Protein AF-A0A3M6Z3F5-F1 (afdb_monomer_lite)

Structure (mmCIF, N/CA/C/O backbone):
data_AF-A0A3M6Z3F5-F1
#
_entry.id   AF-A0A3M6Z3F5-F1
#
loop_
_atom_site.group_PDB
_atom_site.id
_atom_site.type_symbol
_atom_site.label_atom_id
_atom_site.label_alt_id
_atom_site.label_comp_id
_atom_site.label_asym_id
_atom_site.label_entity_id
_atom_site.label_seq_id
_atom_site.pdbx_PDB_ins_code
_atom_site.Cartn_x
_atom_site.Cartn_y
_atom_site.Cartn_z
_atom_site.occupancy
_atom_site.B_iso_or_equiv
_atom_site.auth_seq_id
_atom_site.auth_comp_id
_atom_site.auth_asym_id
_atom_site.auth_atom_id
_atom_site.pdbx_PDB_model_num
ATOM 1 N N . MET A 1 1 ? -6.423 26.816 50.675 1.00 42.44 1 MET A N 1
ATOM 2 C CA . MET A 1 1 ? -7.280 26.879 49.473 1.00 42.44 1 MET A CA 1
ATOM 3 C C . MET A 1 1 ? -7.209 25.526 48.792 1.00 42.44 1 MET A C 1
ATOM 5 O O . MET A 1 1 ? -6.154 25.188 48.279 1.00 42.44 1 MET A O 1
ATOM 9 N N . MET A 1 2 ? -8.273 24.724 48.880 1.00 44.25 2 MET A N 1
ATOM 10 C CA . MET A 1 2 ? -8.406 23.502 48.084 1.00 44.25 2 MET A CA 1
ATOM 11 C C . MET A 1 2 ? -8.843 23.917 46.681 1.00 44.25 2 MET A C 1
ATOM 13 O O . MET A 1 2 ? -9.893 24.537 46.526 1.00 44.25 2 MET A O 1
ATOM 17 N N . THR A 1 3 ? -8.025 23.631 45.675 1.00 44.31 3 THR A N 1
ATOM 18 C CA . THR A 1 3 ? -8.431 23.711 44.273 1.00 44.31 3 THR A CA 1
ATOM 19 C C . THR A 1 3 ? -9.477 22.631 44.034 1.00 44.31 3 THR A C 1
ATOM 21 O O . THR A 1 3 ? -9.159 21.445 44.040 1.00 44.31 3 THR A O 1
ATOM 24 N N . THR A 1 4 ? -10.734 23.031 43.878 1.00 51.56 4 THR A N 1
ATOM 25 C CA . THR A 1 4 ? -11.796 22.159 43.380 1.00 51.56 4 THR A CA 1
ATOM 26 C C . THR A 1 4 ? -11.430 21.720 41.966 1.00 51.56 4 THR A C 1
ATOM 28 O O . THR A 1 4 ? -11.514 22.522 41.033 1.00 51.56 4 THR A O 1
ATOM 31 N N . GLU A 1 5 ? -11.010 20.463 41.808 1.00 55.75 5 GLU A N 1
ATOM 32 C CA . GLU A 1 5 ? -11.012 19.787 40.512 1.00 55.75 5 GLU A CA 1
ATOM 33 C C . GLU A 1 5 ? -12.433 19.872 39.960 1.00 55.75 5 GLU A C 1
ATOM 35 O O . GLU A 1 5 ? -13.367 19.248 40.461 1.00 55.75 5 GLU A O 1
ATOM 40 N N . THR A 1 6 ? -12.619 20.721 38.955 1.00 60.22 6 THR A N 1
ATOM 41 C CA . THR A 1 6 ? -13.874 20.754 38.217 1.00 60.22 6 THR A CA 1
ATOM 42 C C . THR A 1 6 ? -13.862 19.506 37.350 1.00 60.22 6 THR A C 1
ATOM 44 O O . THR A 1 6 ? -13.202 19.489 36.314 1.00 60.22 6 THR A O 1
ATOM 47 N N . THR A 1 7 ? -14.523 18.434 37.792 1.00 65.50 7 THR A N 1
ATOM 48 C CA . THR A 1 7 ? -14.748 17.253 36.953 1.00 65.50 7 THR A CA 1
ATOM 49 C C . THR A 1 7 ? -15.460 17.717 35.691 1.00 65.50 7 THR A C 1
ATOM 51 O O . THR A 1 7 ? -16.634 18.093 35.737 1.00 65.50 7 THR A O 1
ATOM 54 N N . MET A 1 8 ? -14.726 17.757 34.579 1.00 67.50 8 MET A N 1
ATOM 55 C CA . MET A 1 8 ? -15.277 18.077 33.269 1.00 67.50 8 MET A CA 1
ATOM 56 C C . MET A 1 8 ? -16.421 17.103 32.996 1.00 67.50 8 MET A C 1
ATOM 58 O O . MET A 1 8 ? -16.243 15.888 33.062 1.00 67.50 8 MET A O 1
ATOM 62 N N . LYS A 1 9 ? -17.613 17.642 32.739 1.00 85.19 9 LYS A N 1
ATOM 63 C CA . LYS A 1 9 ? -18.775 16.837 32.369 1.00 85.19 9 LYS A CA 1
ATOM 64 C C . LYS A 1 9 ? -18.456 16.118 31.057 1.00 85.19 9 LYS A C 1
ATOM 66 O O . LYS A 1 9 ? -18.053 16.777 30.101 1.00 85.19 9 LYS A O 1
ATOM 71 N N . ASP A 1 10 ? -18.625 14.797 31.010 1.00 87.19 10 ASP A N 1
ATOM 72 C CA . ASP A 1 10 ? -18.462 14.052 29.759 1.00 87.19 10 ASP A CA 1
ATOM 73 C C . ASP A 1 10 ? -19.645 14.358 28.836 1.00 87.19 10 ASP A C 1
ATOM 75 O O . ASP A 1 10 ? -20.808 14.120 29.179 1.00 87.19 10 ASP A O 1
ATOM 79 N N . TYR A 1 11 ? -19.350 14.967 27.692 1.00 88.69 11 TYR A N 1
ATOM 80 C CA . TYR A 1 11 ? -20.339 15.296 26.676 1.00 88.69 11 TYR A CA 1
ATOM 81 C C . TYR A 1 11 ? -20.303 14.239 25.581 1.00 88.69 11 TYR A C 1
ATOM 83 O O . TYR A 1 11 ? -19.234 13.889 25.085 1.00 88.69 11 TYR A O 1
ATOM 91 N N . HIS A 1 12 ? -21.485 13.779 25.175 1.00 89.12 12 HIS A N 1
ATOM 92 C CA . HIS A 1 12 ? -21.646 12.757 24.148 1.00 89.12 12 HIS A CA 1
ATOM 93 C C . HIS A 1 12 ? -22.321 13.322 22.898 1.00 89.12 12 HIS A C 1
ATOM 95 O O . HIS A 1 12 ? -23.161 14.220 22.988 1.00 89.12 12 HIS A O 1
ATOM 101 N N . GLY A 1 13 ? -21.967 12.775 21.737 1.00 88.88 13 GLY A N 1
ATOM 102 C CA . GLY A 1 13 ? -22.509 13.169 20.440 1.00 88.88 13 GLY A CA 1
ATOM 103 C C . GLY A 1 13 ? -22.714 11.985 19.499 1.00 88.88 13 GLY A C 1
ATOM 104 O O . GLY A 1 13 ? -22.152 10.909 19.692 1.00 88.88 13 GLY A O 1
ATOM 105 N N . VAL A 1 14 ? -23.525 12.210 18.468 1.00 88.56 14 VAL A N 1
ATOM 106 C CA . VAL A 1 14 ? -23.823 11.251 17.398 1.00 88.56 14 VAL A CA 1
ATOM 107 C C . VAL A 1 14 ? -23.548 11.944 16.072 1.00 88.56 14 VAL A C 1
ATOM 109 O O . VAL A 1 14 ? -24.026 13.057 15.855 1.00 88.56 14 VAL A O 1
ATOM 112 N N . ILE A 1 15 ? -22.767 11.310 15.201 1.00 89.12 15 ILE A N 1
ATOM 113 C CA . ILE A 1 15 ? -22.334 11.872 13.917 1.00 89.12 15 ILE A CA 1
ATOM 114 C C . ILE A 1 15 ? -22.771 10.923 12.803 1.00 89.12 15 ILE A C 1
ATOM 116 O O . ILE A 1 15 ? -22.527 9.725 12.898 1.00 89.12 15 ILE A O 1
ATOM 120 N N . GLY A 1 16 ? -23.380 11.450 11.739 1.00 86.00 16 GLY A N 1
ATOM 121 C CA . GLY A 1 16 ? -23.771 10.674 10.558 1.00 86.00 16 GLY A CA 1
ATOM 122 C C . GLY A 1 16 ? -25.282 10.634 10.318 1.00 86.00 16 GLY A C 1
ATOM 123 O O . GLY A 1 16 ? -26.000 11.574 10.654 1.00 86.00 16 GLY A O 1
ATOM 124 N N . ASN A 1 17 ? -25.755 9.564 9.679 1.00 82.94 17 ASN A N 1
ATOM 125 C CA . ASN A 1 17 ? -27.156 9.339 9.315 1.00 82.94 17 ASN A CA 1
ATOM 126 C C . ASN A 1 17 ? -27.654 7.961 9.794 1.00 82.94 17 ASN A C 1
ATOM 128 O O . ASN A 1 17 ? -26.878 7.143 10.279 1.00 82.94 17 ASN A O 1
ATOM 132 N N . ASN A 1 18 ? -28.943 7.671 9.590 1.00 75.56 18 ASN A N 1
ATOM 133 C CA . ASN A 1 18 ? -29.605 6.451 10.082 1.00 75.56 18 ASN A CA 1
ATOM 134 C C . ASN A 1 18 ? -28.974 5.121 9.620 1.00 75.56 18 ASN A C 1
ATOM 136 O O . ASN A 1 18 ? -29.256 4.085 10.213 1.00 75.56 18 ASN A O 1
ATOM 140 N N . SER A 1 19 ? -28.164 5.131 8.558 1.00 77.94 19 SER A N 1
ATOM 141 C CA . SER A 1 19 ? -27.481 3.948 8.013 1.00 77.94 19 SER A CA 1
ATOM 142 C C . SER A 1 19 ? -25.966 3.935 8.251 1.00 77.94 19 SER A C 1
ATOM 144 O O . SER A 1 19 ? -25.331 2.896 8.087 1.00 77.94 19 SER A O 1
ATOM 146 N N . ASP A 1 20 ? -25.385 5.067 8.655 1.00 82.19 20 ASP A N 1
ATOM 147 C CA . ASP A 1 20 ? -23.952 5.239 8.895 1.00 82.19 20 ASP A CA 1
ATOM 148 C C . ASP A 1 20 ? -23.754 6.231 10.047 1.00 82.19 20 ASP A C 1
ATOM 150 O O . ASP A 1 20 ? -23.932 7.434 9.868 1.00 82.19 20 ASP A O 1
ATOM 154 N N . THR A 1 21 ? -23.442 5.718 11.238 1.00 86.75 21 THR A N 1
ATOM 155 C CA . THR A 1 21 ? -23.330 6.516 12.464 1.00 86.75 21 THR A CA 1
ATOM 156 C C . THR A 1 21 ? -22.038 6.218 13.221 1.00 86.75 21 THR A C 1
ATOM 158 O O . THR A 1 21 ? -21.664 5.053 13.392 1.00 86.75 21 THR A O 1
ATOM 161 N N . TRP A 1 22 ? -21.401 7.276 13.724 1.00 90.06 22 TRP A N 1
ATOM 162 C CA . TRP A 1 22 ? -20.317 7.255 14.709 1.00 90.06 22 TRP A CA 1
ATOM 163 C C . TRP A 1 22 ? -20.802 7.864 16.025 1.00 90.06 22 TRP A C 1
ATOM 165 O O . TRP A 1 22 ? -21.663 8.751 16.025 1.00 90.06 22 TRP A O 1
ATOM 175 N N . LEU A 1 23 ? -20.227 7.423 17.144 1.00 90.38 23 LEU A N 1
ATOM 176 C CA . LEU A 1 23 ? -20.447 8.068 18.442 1.00 90.38 23 LEU A CA 1
ATOM 177 C C . LEU A 1 23 ? -19.239 8.914 18.827 1.00 90.38 23 LEU A C 1
ATOM 179 O O . LEU A 1 23 ? -18.126 8.697 18.354 1.00 90.38 23 LEU A O 1
ATOM 183 N N . TYR A 1 24 ? -19.471 9.889 19.693 1.00 91.12 24 TYR A N 1
ATOM 184 C CA . TYR A 1 24 ? -18.437 10.757 20.230 1.00 91.12 24 TYR A CA 1
ATOM 185 C C . TYR A 1 24 ? -18.596 10.903 21.741 1.00 91.12 24 TYR A C 1
ATOM 187 O O . TYR A 1 24 ? -19.715 10.993 22.251 1.00 91.12 24 TYR A O 1
ATOM 195 N N . SER A 1 25 ? -17.470 10.961 22.442 1.00 90.31 25 SER A N 1
ATOM 196 C CA . SER A 1 25 ? -17.360 11.303 23.857 1.00 90.31 25 SER A CA 1
ATOM 197 C C . SER A 1 25 ? -16.179 12.246 24.047 1.00 90.31 25 SER A C 1
ATOM 199 O O . SER A 1 25 ? -15.101 12.035 23.485 1.00 90.31 25 SER A O 1
ATOM 201 N N . LEU A 1 26 ? -16.368 13.270 24.877 1.00 90.12 26 LEU A N 1
ATOM 202 C CA . LEU A 1 26 ? -15.311 14.224 25.200 1.00 90.12 26 LEU A CA 1
ATOM 203 C C . LEU A 1 26 ? -14.149 13.555 25.949 1.00 90.12 26 LEU A C 1
ATOM 205 O O . LEU A 1 26 ? -13.013 14.012 25.850 1.00 90.12 26 LEU A O 1
ATOM 209 N N . THR A 1 27 ? -14.424 12.473 26.682 1.00 88.50 27 THR A N 1
ATOM 210 C CA . THR A 1 27 ? -13.409 11.735 27.446 1.00 88.50 27 THR A CA 1
ATOM 211 C C . THR A 1 27 ? -12.737 10.618 26.646 1.00 88.50 27 THR A C 1
ATOM 213 O O . THR A 1 27 ? -11.547 10.373 26.839 1.00 88.50 27 THR A O 1
ATOM 216 N N . THR A 1 28 ? -13.464 9.943 25.746 1.00 88.00 28 THR A N 1
ATOM 217 C CA . THR A 1 28 ? -12.974 8.726 25.062 1.00 88.00 28 THR A CA 1
ATOM 218 C C . THR A 1 28 ? -12.770 8.865 23.550 1.00 88.00 28 THR A C 1
ATOM 220 O O . THR A 1 28 ? -12.194 7.967 22.936 1.00 88.00 28 THR A O 1
ATOM 223 N N . GLY A 1 29 ? -13.149 9.995 22.948 1.00 92.81 29 GLY A N 1
ATOM 224 C CA . GLY A 1 29 ? -12.935 10.281 21.529 1.00 92.81 29 GLY A CA 1
ATOM 225 C C . GLY A 1 29 ? -14.054 9.762 20.622 1.00 92.81 29 GLY A C 1
ATOM 226 O O . GLY A 1 29 ? -15.230 9.802 20.984 1.00 92.81 29 GLY A O 1
ATOM 227 N N . PHE A 1 30 ? -13.692 9.326 19.413 1.00 93.25 30 PHE A N 1
ATOM 228 C CA . PHE A 1 30 ? -14.638 8.875 18.386 1.00 93.25 30 PHE A CA 1
ATOM 229 C C . PHE A 1 30 ? -14.791 7.353 18.396 1.00 93.25 30 PHE A C 1
ATOM 231 O O . PHE A 1 30 ? -13.806 6.619 18.392 1.00 93.25 30 PHE A O 1
ATOM 238 N N . ASP A 1 31 ? -16.024 6.868 18.334 1.00 92.38 31 ASP A N 1
ATOM 239 C CA . ASP A 1 31 ? -16.357 5.455 18.195 1.00 92.38 31 ASP A CA 1
ATOM 240 C C . ASP A 1 31 ? -16.856 5.164 16.772 1.00 92.38 31 ASP A C 1
ATOM 242 O O . ASP A 1 31 ? -17.950 5.563 16.364 1.00 92.38 31 ASP A O 1
ATOM 246 N N . LEU A 1 32 ? -16.022 4.438 16.031 1.00 92.88 32 LEU A N 1
ATOM 247 C CA . LEU A 1 32 ? -16.220 3.998 14.654 1.00 92.88 32 LEU A CA 1
ATOM 248 C C . LEU A 1 32 ? -16.698 2.532 14.582 1.00 92.88 32 LEU A C 1
ATOM 250 O O . LEU A 1 32 ? -16.708 1.939 13.502 1.00 92.88 32 LEU A O 1
ATOM 254 N N . THR A 1 33 ? -17.089 1.916 15.707 1.00 90.88 33 THR A N 1
ATOM 255 C CA . THR A 1 33 ? -17.568 0.517 15.771 1.00 90.88 33 THR A CA 1
ATOM 256 C C . THR A 1 33 ? -18.957 0.326 15.152 1.00 90.88 33 THR A C 1
ATOM 258 O O . THR A 1 33 ? -19.351 -0.808 14.852 1.00 90.88 33 THR A O 1
ATOM 261 N N . ARG A 1 34 ? -19.674 1.431 14.890 1.00 85.06 34 ARG A N 1
ATOM 262 C CA . ARG A 1 34 ? -21.015 1.484 14.278 1.00 85.06 34 ARG A CA 1
ATOM 263 C C . ARG A 1 34 ? -22.052 0.690 15.092 1.00 85.06 34 ARG A C 1
ATOM 265 O O . ARG A 1 34 ? -22.533 -0.345 14.612 1.00 85.06 34 ARG A O 1
ATOM 272 N N . PRO A 1 35 ? -22.370 1.118 16.328 1.00 76.00 35 PRO A N 1
ATOM 273 C CA . PRO A 1 35 ? -23.405 0.479 17.131 1.00 76.00 35 PRO A CA 1
ATOM 274 C C . PRO A 1 35 ? -24.801 0.739 16.551 1.00 76.00 35 PRO A C 1
ATOM 276 O O . PRO A 1 35 ? -25.044 1.747 15.893 1.00 76.00 35 PRO A O 1
ATOM 279 N N . THR A 1 36 ? -25.739 -0.173 16.810 1.00 70.38 36 THR A N 1
ATOM 280 C CA . THR A 1 36 ? -27.114 -0.091 16.286 1.00 70.38 36 THR A CA 1
ATOM 281 C C . THR A 1 36 ? -27.966 0.975 16.976 1.00 70.38 36 THR A C 1
ATOM 283 O O . THR A 1 36 ? -28.939 1.440 16.388 1.00 70.38 36 THR A O 1
ATOM 286 N N . HIS A 1 37 ? -27.610 1.384 18.200 1.00 68.44 37 HIS A N 1
ATOM 287 C CA . HIS A 1 37 ? -28.244 2.500 18.899 1.00 68.44 37 HIS A CA 1
ATOM 288 C C . HIS A 1 37 ? -27.201 3.452 19.503 1.00 68.44 37 HIS A C 1
ATOM 290 O O . HIS A 1 37 ? -26.204 2.988 20.054 1.00 68.44 37 HIS A O 1
ATOM 296 N N . PRO A 1 38 ? -27.445 4.776 19.490 1.00 64.19 38 PRO A N 1
ATOM 297 C CA . PRO A 1 38 ? -26.510 5.761 20.035 1.00 64.19 38 PRO A CA 1
ATOM 298 C C . PRO A 1 38 ? -26.170 5.637 21.521 1.00 64.19 38 PRO A C 1
ATOM 300 O O . PRO A 1 38 ? -25.162 6.169 21.968 1.00 64.19 38 PRO A O 1
ATOM 303 N N . GLN A 1 39 ? -27.028 4.970 22.293 1.00 65.56 39 GLN A N 1
ATOM 304 C CA . GLN A 1 39 ? -26.815 4.718 23.721 1.00 65.56 39 GLN A CA 1
ATOM 305 C C . GLN A 1 39 ? -26.202 3.340 23.996 1.00 65.56 39 GLN A C 1
ATOM 307 O O . GLN A 1 39 ? -26.005 2.975 25.154 1.00 65.56 39 GLN A O 1
ATOM 312 N N . SER A 1 40 ? -25.936 2.545 22.958 1.00 68.69 40 SER A N 1
ATOM 313 C CA . SER A 1 40 ? -25.279 1.256 23.123 1.00 68.69 40 SER A CA 1
ATOM 314 C C . SER A 1 40 ? -23.817 1.453 23.501 1.00 68.69 40 SER A C 1
ATOM 316 O O . SER A 1 40 ? -23.141 2.345 22.994 1.00 68.69 40 SER A O 1
ATOM 318 N N . SER A 1 41 ? -23.312 0.581 24.370 1.00 67.00 41 SER A N 1
ATOM 319 C CA . SER A 1 41 ? -21.874 0.470 24.601 1.00 67.00 41 SER A CA 1
ATOM 320 C C . SER A 1 41 ? -21.138 0.109 23.297 1.00 67.00 41 SER A C 1
ATOM 322 O O . SER A 1 41 ? -21.742 -0.539 22.433 1.00 67.00 41 SER A O 1
ATOM 324 N N . PRO A 1 42 ? -19.846 0.471 23.160 1.00 67.38 42 PRO A N 1
ATOM 325 C CA . PRO A 1 42 ? -19.038 0.098 22.001 1.00 67.38 42 PRO A CA 1
ATOM 326 C C . PRO A 1 42 ? -19.112 -1.405 21.720 1.00 67.38 42 PRO A C 1
ATOM 328 O O . PRO A 1 42 ? -19.045 -2.219 22.649 1.00 67.38 42 PRO A O 1
ATOM 331 N N . VAL A 1 43 ? -19.230 -1.782 20.444 1.00 78.75 43 VAL A N 1
ATOM 332 C CA . VAL A 1 43 ? -19.285 -3.198 20.045 1.00 78.75 43 VAL A CA 1
ATOM 333 C C . VAL A 1 43 ? -17.955 -3.860 20.401 1.00 78.75 43 VAL A C 1
ATOM 335 O O . VAL A 1 43 ? -16.908 -3.408 19.952 1.00 78.75 43 VAL A O 1
ATOM 338 N N . LYS A 1 44 ? -17.978 -4.924 21.211 1.00 84.12 44 LYS A N 1
ATOM 339 C CA . LYS A 1 44 ? -16.778 -5.690 21.585 1.00 84.12 44 LYS A CA 1
ATOM 340 C C . LYS A 1 44 ? -16.603 -6.929 20.686 1.00 84.12 44 LYS A C 1
ATOM 342 O O . LYS A 1 44 ? -17.608 -7.543 20.328 1.00 84.12 44 LYS A O 1
ATOM 347 N N . PRO A 1 45 ? -15.358 -7.349 20.377 1.00 89.44 45 PRO A N 1
ATOM 348 C CA . PRO A 1 45 ? -14.096 -6.693 20.737 1.00 89.44 45 PRO A CA 1
ATOM 349 C C . PRO A 1 45 ? -13.896 -5.372 19.974 1.00 89.44 45 PRO A C 1
ATOM 351 O O . PRO A 1 45 ? -14.319 -5.248 18.830 1.00 89.44 45 PRO A O 1
ATOM 354 N N . CYS A 1 46 ? -13.239 -4.394 20.604 1.00 93.00 46 CYS A N 1
ATOM 355 C CA . CYS A 1 46 ? -12.881 -3.119 19.976 1.00 93.00 46 CYS A CA 1
ATOM 356 C C . CYS A 1 46 ? -11.462 -2.695 20.354 1.00 93.00 46 CYS A C 1
ATOM 358 O O . CYS A 1 46 ? -10.999 -2.990 21.455 1.00 93.00 46 CYS A O 1
ATOM 360 N N . VAL A 1 47 ? -10.807 -1.945 19.470 1.00 94.88 47 VAL A N 1
ATOM 361 C CA . VAL A 1 47 ? -9.465 -1.391 19.691 1.00 94.88 47 VAL A CA 1
ATOM 362 C C . VAL A 1 47 ? -9.562 0.125 19.727 1.00 94.88 47 VAL A C 1
ATOM 364 O O . VAL A 1 47 ? -10.043 0.721 18.766 1.00 94.88 47 VAL A O 1
ATOM 367 N N . THR A 1 48 ? -9.079 0.750 20.800 1.00 95.31 48 THR A N 1
ATOM 368 C CA . THR A 1 48 ? -8.904 2.207 20.858 1.00 95.31 48 THR A CA 1
ATOM 369 C C . THR A 1 48 ? -7.476 2.559 20.462 1.00 95.31 48 THR A C 1
ATOM 371 O O . THR A 1 48 ? -6.519 2.056 21.046 1.00 95.31 48 THR A O 1
ATOM 374 N N . ILE A 1 49 ? -7.336 3.418 19.458 1.00 95.50 49 ILE A N 1
ATOM 375 C CA . ILE A 1 49 ? -6.071 3.812 18.846 1.00 95.50 49 ILE A CA 1
ATOM 376 C C . ILE A 1 49 ? -5.880 5.310 19.059 1.00 95.50 49 ILE A C 1
ATOM 378 O O . ILE A 1 49 ? -6.782 6.108 18.797 1.00 95.50 49 ILE A O 1
ATOM 382 N N . GLN A 1 50 ? -4.689 5.699 19.510 1.00 95.50 50 GLN A N 1
ATOM 383 C CA . GLN A 1 50 ? -4.317 7.108 19.598 1.00 95.50 50 GLN A CA 1
ATOM 384 C C . GLN A 1 50 ? -4.021 7.671 18.208 1.00 95.50 50 GLN A C 1
ATOM 386 O O . GLN A 1 50 ? -3.368 7.027 17.382 1.00 95.50 50 GLN A O 1
ATOM 391 N N . THR A 1 51 ? -4.496 8.883 17.949 1.00 92.44 51 THR A N 1
ATOM 392 C CA . THR A 1 51 ? -4.312 9.574 16.666 1.00 92.44 51 THR A CA 1
ATOM 393 C C . THR A 1 51 ? -3.710 10.954 16.910 1.00 92.44 51 THR A C 1
ATOM 395 O O . THR A 1 51 ? -3.551 11.375 18.055 1.00 92.44 51 THR A O 1
ATOM 398 N N . THR A 1 52 ? -3.366 11.673 15.845 1.00 87.44 52 THR A N 1
ATOM 399 C CA . THR A 1 52 ? -2.830 13.038 15.941 1.00 87.44 52 THR A CA 1
ATOM 400 C C . THR A 1 52 ? -3.826 14.055 16.505 1.00 87.44 52 THR A C 1
ATOM 402 O O . THR A 1 52 ? -3.406 15.148 16.872 1.00 87.44 52 THR A O 1
ATOM 405 N N . THR A 1 53 ? -5.123 13.731 16.563 1.00 88.50 53 THR A N 1
ATOM 406 C CA . THR A 1 53 ? -6.186 14.651 17.006 1.00 88.50 53 THR A CA 1
ATOM 407 C C . THR A 1 53 ? -6.988 14.109 18.181 1.00 88.50 53 THR A C 1
ATOM 409 O O . THR A 1 53 ? -7.070 14.745 19.228 1.00 88.50 53 THR A O 1
ATOM 412 N N . SER A 1 54 ? -7.626 12.953 18.025 1.00 90.44 54 SER A N 1
ATOM 413 C CA . SER A 1 54 ? -8.497 12.358 19.043 1.00 90.44 54 SER A CA 1
ATOM 414 C C . SER A 1 54 ? -8.438 10.836 18.987 1.00 90.44 54 SER A C 1
ATOM 416 O O . SER A 1 54 ? -8.315 10.281 17.892 1.00 90.44 54 SER A O 1
ATOM 418 N N . PRO A 1 55 ? -8.544 10.131 20.125 1.00 94.75 55 PRO A N 1
ATOM 419 C CA . PRO A 1 55 ? -8.609 8.678 20.109 1.00 94.75 55 PRO A CA 1
ATOM 420 C C . PRO A 1 55 ? -9.762 8.193 19.226 1.00 94.75 55 PRO A C 1
ATOM 422 O O . PRO A 1 55 ? -10.838 8.800 19.207 1.00 94.75 55 PRO A O 1
ATOM 425 N N . VAL A 1 56 ? -9.534 7.095 18.511 1.00 94.94 56 VAL A N 1
ATOM 426 C CA . VAL A 1 56 ? -10.568 6.419 17.721 1.00 94.94 56 VAL A CA 1
ATOM 427 C C . VAL A 1 56 ? -10.732 4.990 18.197 1.00 94.94 56 VAL A C 1
ATOM 429 O O . VAL A 1 56 ? -9.749 4.281 18.393 1.00 94.94 56 VAL A O 1
ATOM 432 N N . THR A 1 57 ? -11.969 4.550 18.365 1.00 94.69 57 THR A N 1
ATOM 433 C CA . THR A 1 57 ? -12.304 3.167 18.696 1.00 94.69 57 THR A CA 1
ATOM 434 C C . THR A 1 57 ? -12.856 2.479 17.460 1.00 94.69 57 THR A C 1
ATOM 436 O O . THR A 1 57 ? -13.801 2.966 16.848 1.00 94.69 57 THR A O 1
ATOM 439 N N . ILE A 1 58 ? -12.260 1.353 17.078 1.00 94.81 58 ILE A N 1
ATOM 440 C CA . ILE A 1 58 ? -12.643 0.583 15.893 1.00 94.81 58 ILE A CA 1
ATOM 441 C C . ILE A 1 58 ? -13.091 -0.825 16.273 1.00 94.81 58 ILE A C 1
ATOM 443 O O . ILE A 1 58 ? -12.596 -1.411 17.237 1.00 94.81 58 ILE A O 1
ATOM 447 N N . ASP A 1 59 ? -13.997 -1.385 15.475 1.00 93.50 59 ASP A N 1
ATOM 448 C CA . ASP A 1 59 ? -14.342 -2.806 15.503 1.00 93.50 59 ASP A CA 1
ATOM 449 C C . ASP A 1 59 ? -13.382 -3.556 14.557 1.00 93.50 59 ASP A C 1
ATOM 451 O O . ASP A 1 59 ? -13.450 -3.347 13.337 1.00 93.50 59 ASP A O 1
ATOM 455 N N . PRO A 1 60 ? -12.496 -4.439 15.061 1.00 93.94 60 PRO A N 1
ATOM 456 C CA . PRO A 1 60 ? -11.559 -5.186 14.228 1.00 93.94 60 PRO A CA 1
ATOM 457 C C . PRO A 1 60 ? -12.225 -6.027 13.138 1.00 93.94 60 PRO A C 1
ATOM 459 O O . PRO A 1 60 ? -11.608 -6.304 12.114 1.00 93.94 60 PRO A O 1
ATOM 462 N N . SER A 1 61 ? -13.477 -6.455 13.340 1.00 91.81 61 SER A N 1
ATOM 463 C CA . SER A 1 61 ? -14.253 -7.224 12.357 1.00 91.81 61 SER A CA 1
ATOM 464 C C . SER A 1 61 ? -14.737 -6.429 11.162 1.00 91.81 61 SER A C 1
ATOM 466 O O . SER A 1 61 ? -14.931 -7.006 10.092 1.00 91.81 61 SER A O 1
ATOM 468 N N . LYS A 1 62 ? -14.866 -5.115 11.332 1.00 91.75 62 LYS A N 1
ATOM 469 C CA . LYS A 1 62 ? -15.299 -4.172 10.299 1.00 91.75 62 LYS A CA 1
ATOM 470 C C . LYS A 1 62 ? -14.133 -3.340 9.759 1.00 91.75 62 LYS A C 1
ATOM 472 O O . LYS A 1 62 ? -14.358 -2.370 9.042 1.00 91.75 62 LYS A O 1
ATOM 477 N N . SER A 1 63 ? -12.901 -3.707 10.112 1.00 93.88 63 SER A N 1
ATOM 478 C CA . SER A 1 63 ? -11.684 -2.952 9.812 1.00 93.88 63 SER A CA 1
ATOM 479 C C . SER A 1 63 ? -10.691 -3.793 9.012 1.00 93.88 63 SER A C 1
ATOM 481 O O . SER A 1 63 ? -10.623 -5.015 9.165 1.00 93.88 63 SER A O 1
ATOM 483 N N . ALA A 1 64 ? -9.882 -3.130 8.187 1.00 95.75 64 ALA A N 1
ATOM 484 C CA . ALA A 1 64 ? -8.776 -3.746 7.464 1.00 95.75 64 ALA A CA 1
ATOM 485 C C . ALA A 1 64 ? -7.520 -2.865 7.529 1.00 95.75 64 ALA A C 1
ATOM 487 O O . ALA A 1 64 ? -7.616 -1.639 7.497 1.00 95.75 64 ALA A O 1
ATOM 488 N N . LEU A 1 65 ? -6.347 -3.498 7.586 1.00 96.38 65 LEU A N 1
ATOM 489 C CA . LEU A 1 65 ? -5.054 -2.843 7.384 1.00 96.38 65 LEU A CA 1
ATOM 490 C C . LEU A 1 65 ? -4.661 -3.002 5.912 1.00 96.38 65 LEU A C 1
ATOM 492 O O . LEU A 1 65 ? -4.477 -4.121 5.442 1.00 96.38 65 LEU A O 1
ATOM 496 N N . VAL A 1 66 ? -4.528 -1.892 5.189 1.00 94.69 66 VAL A N 1
ATOM 497 C CA . VAL A 1 66 ? -4.151 -1.892 3.768 1.00 94.69 66 VAL A CA 1
ATOM 498 C C . VAL A 1 66 ? -2.671 -1.534 3.629 1.00 94.69 66 VAL A C 1
ATOM 500 O O . VAL A 1 66 ? -2.254 -0.451 4.034 1.00 94.69 66 VAL A O 1
ATOM 503 N N . ILE A 1 67 ? -1.879 -2.434 3.048 1.00 94.50 67 ILE A N 1
ATOM 504 C CA . ILE A 1 67 ? -0.442 -2.268 2.794 1.00 94.50 67 ILE A CA 1
ATOM 505 C C . ILE A 1 67 ? -0.240 -2.044 1.300 1.00 94.50 67 ILE A C 1
ATOM 507 O O . ILE A 1 67 ? -0.636 -2.878 0.488 1.00 94.50 67 ILE A O 1
ATOM 511 N N . ILE A 1 68 ? 0.373 -0.919 0.930 1.00 91.62 68 ILE A N 1
ATOM 512 C CA . ILE A 1 68 ? 0.383 -0.435 -0.456 1.00 91.62 68 ILE A CA 1
ATOM 513 C C . ILE A 1 68 ? 1.795 -0.465 -1.043 1.00 91.62 68 ILE A C 1
ATOM 515 O O . ILE A 1 68 ? 2.732 0.031 -0.425 1.00 91.62 68 ILE A O 1
ATOM 519 N N . ASP A 1 69 ? 1.927 -1.007 -2.259 1.00 92.56 69 ASP A N 1
ATOM 520 C CA . ASP A 1 69 ? 3.110 -0.885 -3.134 1.00 92.56 69 ASP A CA 1
ATOM 521 C C . ASP A 1 69 ? 4.468 -1.279 -2.512 1.00 92.56 69 ASP A C 1
ATOM 523 O O . ASP A 1 69 ? 5.526 -0.844 -2.966 1.00 92.56 69 ASP A O 1
ATOM 527 N N . MET A 1 70 ? 4.472 -2.189 -1.535 1.00 95.94 70 MET A N 1
ATOM 528 C CA . MET A 1 70 ? 5.698 -2.744 -0.942 1.00 95.94 70 MET A CA 1
ATOM 529 C C . MET A 1 70 ? 6.349 -3.829 -1.826 1.00 95.94 70 MET A C 1
ATOM 531 O O . MET A 1 70 ? 6.580 -4.953 -1.387 1.00 95.94 70 MET A O 1
ATOM 535 N N . GLN A 1 71 ? 6.600 -3.510 -3.099 1.00 95.56 71 GLN A N 1
ATOM 536 C CA . GLN A 1 71 ? 7.092 -4.448 -4.122 1.00 95.56 71 GLN A CA 1
ATOM 537 C C . GLN A 1 71 ? 8.585 -4.274 -4.413 1.00 95.56 71 GLN A C 1
ATOM 539 O O . GLN A 1 71 ? 9.150 -3.188 -4.231 1.00 95.56 71 GLN A O 1
ATOM 544 N N . ASN A 1 72 ? 9.206 -5.314 -4.975 1.00 96.06 72 ASN A N 1
ATOM 545 C CA . ASN A 1 72 ? 10.616 -5.308 -5.380 1.00 96.06 72 ASN A CA 1
ATOM 546 C C . ASN A 1 72 ? 10.983 -4.119 -6.280 1.00 96.06 72 ASN A C 1
ATOM 548 O O . ASN A 1 72 ? 12.027 -3.501 -6.082 1.00 96.06 72 ASN A O 1
ATOM 552 N N . TYR A 1 73 ? 10.126 -3.730 -7.226 1.00 94.06 73 TYR A N 1
ATOM 553 C CA . TYR A 1 73 ? 10.384 -2.577 -8.097 1.00 94.06 73 TYR A CA 1
ATOM 554 C C . TYR A 1 73 ? 10.618 -1.259 -7.327 1.00 94.06 73 TYR A C 1
ATOM 556 O O . TYR A 1 73 ? 11.415 -0.407 -7.753 1.00 94.06 73 TYR A O 1
ATOM 564 N N . PHE A 1 74 ? 9.920 -1.077 -6.201 1.00 92.69 74 PHE A N 1
ATOM 565 C CA . PHE A 1 74 ? 9.964 0.148 -5.402 1.00 92.69 74 PHE A CA 1
ATOM 566 C C . PHE A 1 74 ? 11.060 0.125 -4.337 1.00 92.69 74 PHE A C 1
ATOM 568 O O . PHE A 1 74 ? 11.643 1.175 -4.061 1.00 92.69 74 PHE A O 1
ATOM 575 N N . LEU A 1 75 ? 11.370 -1.050 -3.782 1.00 94.69 75 LEU A N 1
ATOM 576 C CA . LEU A 1 75 ? 12.242 -1.183 -2.613 1.00 94.69 75 LEU A CA 1
ATOM 577 C C . LEU A 1 75 ? 13.576 -1.889 -2.892 1.00 94.69 75 LEU A C 1
ATOM 579 O O . LEU A 1 75 ? 14.534 -1.673 -2.154 1.00 94.69 75 LEU A O 1
ATOM 583 N N . SER A 1 76 ? 13.688 -2.704 -3.943 1.00 94.00 76 SER A N 1
ATOM 584 C CA . SER A 1 76 ? 14.858 -3.569 -4.114 1.00 94.00 76 SER A CA 1
ATOM 585 C C . SER A 1 76 ? 16.105 -2.826 -4.608 1.00 94.00 76 SER A C 1
ATOM 587 O O . SER A 1 76 ? 16.049 -2.165 -5.651 1.00 94.00 76 SER A O 1
ATOM 589 N N . PRO A 1 77 ? 17.273 -3.000 -3.956 1.00 93.31 77 PRO A N 1
ATOM 590 C CA . PRO A 1 77 ? 18.548 -2.500 -4.468 1.00 93.31 77 PRO A CA 1
ATOM 591 C C . PRO A 1 77 ? 18.925 -3.058 -5.845 1.00 93.31 77 PRO A C 1
ATOM 593 O O . PRO A 1 77 ? 19.661 -2.399 -6.574 1.00 93.31 77 PRO A O 1
ATOM 596 N N . ALA A 1 78 ? 18.366 -4.205 -6.255 1.00 91.38 78 ALA A N 1
ATOM 597 C CA . ALA A 1 78 ? 18.527 -4.743 -7.611 1.00 91.38 78 ALA A CA 1
ATOM 598 C C . ALA A 1 78 ? 17.978 -3.792 -8.699 1.00 91.38 78 ALA A C 1
ATOM 600 O O . ALA A 1 78 ? 18.431 -3.812 -9.839 1.00 91.38 78 ALA A O 1
ATOM 601 N N . PHE A 1 79 ? 17.032 -2.919 -8.327 1.00 89.56 79 PHE A N 1
ATOM 602 C CA . PHE A 1 79 ? 16.504 -1.816 -9.139 1.00 89.56 79 PHE A CA 1
ATOM 603 C C . PHE A 1 79 ? 17.171 -0.461 -8.809 1.00 89.56 79 PHE A C 1
ATOM 605 O O . PHE A 1 79 ? 16.610 0.603 -9.089 1.00 89.56 79 PHE A O 1
ATOM 612 N N . GLY A 1 80 ? 18.348 -0.476 -8.173 1.00 88.69 80 GLY A N 1
ATOM 613 C CA . GLY A 1 80 ? 19.096 0.720 -7.774 1.00 88.69 80 GLY A CA 1
ATOM 614 C C . GLY A 1 80 ? 18.446 1.512 -6.636 1.00 88.69 80 GLY A C 1
ATOM 615 O O . GLY A 1 80 ? 18.655 2.719 -6.529 1.00 88.69 80 GLY A O 1
ATOM 616 N N . ARG A 1 81 ? 17.604 0.872 -5.815 1.00 89.88 81 ARG A N 1
ATOM 617 C CA . ARG A 1 81 ? 16.933 1.521 -4.681 1.00 89.88 81 ARG A CA 1
ATOM 618 C C . ARG A 1 81 ? 17.838 1.531 -3.459 1.00 89.88 81 ARG A C 1
ATOM 620 O O . ARG A 1 81 ? 18.293 0.487 -3.005 1.00 89.88 81 ARG A O 1
ATOM 627 N N . SER A 1 82 ? 18.074 2.717 -2.915 1.00 91.94 82 SER A N 1
ATOM 628 C CA . SER A 1 82 ? 18.699 2.892 -1.608 1.00 91.94 82 SER A CA 1
ATOM 629 C C . SER A 1 82 ? 17.641 2.906 -0.508 1.00 91.94 82 SER A C 1
ATOM 631 O O . SER A 1 82 ? 16.475 3.214 -0.768 1.00 91.94 82 SER A O 1
ATOM 633 N N . ARG A 1 83 ? 18.064 2.620 0.728 1.00 92.75 83 ARG A N 1
ATOM 634 C CA . ARG A 1 83 ? 17.201 2.739 1.906 1.00 92.75 83 ARG A CA 1
ATOM 635 C C . ARG A 1 83 ? 16.636 4.160 2.021 1.00 92.75 83 ARG A C 1
ATOM 637 O O . ARG A 1 83 ? 17.352 5.129 1.771 1.00 92.75 83 ARG A O 1
ATOM 644 N N . GLY A 1 84 ? 15.370 4.269 2.406 1.00 92.31 84 GLY A N 1
ATOM 645 C CA . GLY A 1 84 ? 14.701 5.532 2.714 1.00 92.31 84 GLY A CA 1
ATOM 646 C C . GLY A 1 84 ? 13.309 5.292 3.293 1.00 92.31 84 GLY A C 1
ATOM 647 O O . GLY A 1 84 ? 13.031 4.203 3.792 1.00 92.31 84 GLY A O 1
ATOM 648 N N . ALA A 1 85 ? 12.412 6.272 3.153 1.00 88.31 85 ALA A N 1
ATOM 649 C CA . ALA A 1 85 ? 11.077 6.251 3.762 1.00 88.31 85 ALA A CA 1
ATOM 650 C C . ALA A 1 85 ? 10.251 4.982 3.464 1.00 88.31 85 ALA A C 1
ATOM 652 O O . ALA A 1 85 ? 9.517 4.503 4.326 1.00 88.31 85 ALA A O 1
ATOM 653 N N . GLY A 1 86 ? 10.377 4.404 2.262 1.00 89.25 86 GLY A N 1
ATOM 654 C CA . GLY A 1 86 ? 9.701 3.146 1.919 1.00 89.25 86 GLY A CA 1
ATOM 655 C C . GLY A 1 86 ? 10.192 1.958 2.755 1.00 89.25 86 GLY A C 1
ATOM 656 O O . GLY A 1 86 ? 9.389 1.171 3.245 1.00 89.25 86 GLY A O 1
ATOM 657 N N . HIS A 1 87 ? 11.504 1.860 2.980 1.00 94.81 87 HIS A N 1
ATOM 658 C CA . HIS A 1 87 ? 12.107 0.824 3.824 1.00 94.81 87 HIS A CA 1
ATOM 659 C C . HIS A 1 87 ? 11.825 1.053 5.307 1.00 94.81 87 HIS A C 1
ATOM 661 O O . HIS A 1 87 ? 11.543 0.102 6.021 1.00 94.81 87 HIS A O 1
ATOM 667 N N . GLU A 1 88 ? 11.844 2.305 5.762 1.00 93.62 88 GLU A N 1
ATOM 668 C CA . GLU A 1 88 ? 11.453 2.653 7.135 1.00 93.62 88 GLU A CA 1
ATOM 669 C C . GLU A 1 88 ? 9.985 2.289 7.397 1.00 93.62 88 GLU A C 1
ATOM 671 O O . GLU A 1 88 ? 9.653 1.733 8.442 1.00 93.62 88 GLU A O 1
ATOM 676 N N . SER A 1 89 ? 9.105 2.530 6.419 1.00 91.31 89 SER A N 1
ATOM 677 C CA . SER A 1 89 ? 7.700 2.113 6.486 1.00 91.31 89 SER A CA 1
ATOM 678 C C . SER A 1 89 ? 7.570 0.593 6.560 1.00 91.31 89 SER A C 1
ATOM 680 O O . SER A 1 89 ? 6.783 0.088 7.358 1.00 91.31 89 SER A O 1
ATOM 682 N N . LEU A 1 90 ? 8.365 -0.148 5.780 1.00 95.75 90 LEU A N 1
ATOM 683 C CA . LEU A 1 90 ? 8.435 -1.606 5.880 1.00 95.75 90 LEU A CA 1
ATOM 684 C C . LEU A 1 90 ? 8.832 -2.054 7.291 1.00 95.75 90 LEU A C 1
ATOM 686 O O . LEU A 1 90 ? 8.164 -2.927 7.844 1.00 95.75 90 LEU A O 1
ATOM 690 N N . ASP A 1 91 ? 9.851 -1.441 7.902 1.00 96.44 91 ASP A N 1
ATOM 691 C CA . ASP A 1 91 ? 10.262 -1.784 9.270 1.00 96.44 91 ASP A CA 1
ATOM 692 C C . ASP A 1 91 ? 9.103 -1.583 10.264 1.00 96.44 91 ASP A C 1
ATOM 694 O O . ASP A 1 91 ? 8.869 -2.422 11.135 1.00 96.44 91 ASP A O 1
ATOM 698 N N . GLN A 1 92 ? 8.337 -0.495 10.126 1.00 97.00 92 GLN A N 1
ATOM 699 C CA . GLN A 1 92 ? 7.174 -0.218 10.978 1.00 97.00 92 GLN A CA 1
ATOM 700 C C . GLN A 1 92 ? 6.027 -1.218 10.764 1.00 97.00 92 GLN A C 1
ATOM 702 O O . GLN A 1 92 ? 5.363 -1.621 11.726 1.00 97.00 92 GLN A O 1
ATOM 707 N N . LEU A 1 93 ? 5.803 -1.646 9.519 1.00 97.56 93 LEU A N 1
ATOM 708 C CA . LEU A 1 93 ? 4.808 -2.667 9.195 1.00 97.56 93 LEU A CA 1
ATOM 709 C C . LEU A 1 93 ? 5.155 -4.003 9.853 1.00 97.56 93 LEU A C 1
ATOM 711 O O . LEU A 1 93 ? 4.310 -4.577 10.540 1.00 97.56 93 LEU A O 1
ATOM 715 N N . VAL A 1 94 ? 6.394 -4.466 9.673 1.00 98.25 94 VAL A N 1
ATOM 716 C CA . VAL A 1 94 ? 6.869 -5.762 10.180 1.00 98.25 94 VAL A CA 1
ATOM 717 C C . VAL A 1 94 ? 6.901 -5.780 11.707 1.00 98.25 94 VAL A C 1
ATOM 719 O O . VAL A 1 94 ? 6.412 -6.727 12.317 1.00 98.25 94 VAL A O 1
ATOM 722 N N . ASN A 1 95 ? 7.432 -4.728 12.333 1.00 97.94 95 ASN A N 1
ATOM 723 C CA . ASN A 1 95 ? 7.659 -4.720 13.779 1.00 97.94 95 ASN A CA 1
ATOM 724 C C . ASN A 1 95 ? 6.409 -4.377 14.601 1.00 97.94 95 ASN A C 1
ATOM 726 O O . ASN A 1 95 ? 6.354 -4.706 15.787 1.00 97.94 95 ASN A O 1
ATOM 730 N N . HIS A 1 96 ? 5.419 -3.699 14.010 1.00 97.75 96 HIS A N 1
ATOM 731 C CA . HIS A 1 96 ? 4.285 -3.165 14.768 1.00 97.75 96 HIS A CA 1
ATOM 732 C C . HIS A 1 96 ? 2.932 -3.457 14.122 1.00 97.75 96 HIS A C 1
ATOM 734 O O . HIS A 1 96 ? 2.110 -4.148 14.726 1.00 97.75 96 HIS A O 1
ATOM 740 N N . ALA A 1 97 ? 2.673 -2.945 12.915 1.00 97.31 97 ALA A N 1
ATOM 741 C CA . ALA A 1 97 ? 1.310 -2.931 12.381 1.00 97.31 97 ALA A CA 1
ATOM 742 C C . ALA A 1 97 ? 0.786 -4.326 12.024 1.00 97.31 97 ALA A C 1
ATOM 744 O O . ALA A 1 97 ? -0.348 -4.650 12.371 1.00 97.31 97 ALA A O 1
ATOM 745 N N . ILE A 1 98 ? 1.597 -5.154 11.358 1.00 98.38 98 ILE A N 1
ATOM 746 C CA . ILE A 1 98 ? 1.187 -6.497 10.938 1.00 98.38 98 ILE A CA 1
ATOM 747 C C . ILE A 1 98 ? 0.919 -7.385 12.161 1.00 98.38 98 ILE A C 1
ATOM 749 O O . ILE A 1 98 ? -0.199 -7.898 12.259 1.00 98.38 98 ILE A O 1
ATOM 753 N N . PRO A 1 99 ? 1.845 -7.534 13.134 1.00 98.00 99 PRO A N 1
ATOM 754 C CA . PRO A 1 99 ? 1.574 -8.327 14.334 1.00 98.00 99 PRO A CA 1
ATOM 755 C C . PRO A 1 99 ? 0.341 -7.841 15.103 1.00 98.00 99 PRO A C 1
ATOM 757 O O . PRO A 1 99 ? -0.487 -8.655 15.513 1.00 98.00 99 PRO A O 1
ATOM 760 N N . ALA A 1 100 ? 0.172 -6.522 15.248 1.00 97.88 100 ALA A N 1
ATOM 761 C CA . ALA A 1 100 ? -0.980 -5.939 15.929 1.00 97.88 100 ALA A CA 1
ATOM 762 C C . ALA A 1 100 ? -2.298 -6.231 15.201 1.00 97.88 100 ALA A C 1
ATOM 764 O O . ALA A 1 100 ? -3.267 -6.670 15.820 1.00 97.88 100 ALA A O 1
ATOM 765 N N . ALA A 1 101 ? -2.334 -6.049 13.879 1.00 97.62 101 ALA A N 1
ATOM 766 C CA . ALA A 1 101 ? -3.512 -6.354 13.079 1.00 97.62 101 ALA A CA 1
ATOM 767 C C . ALA A 1 101 ? -3.912 -7.829 13.227 1.00 97.62 101 ALA A C 1
ATOM 769 O O . ALA A 1 101 ? -5.077 -8.118 13.498 1.00 97.62 101 ALA A O 1
ATOM 770 N N . ARG A 1 102 ? -2.949 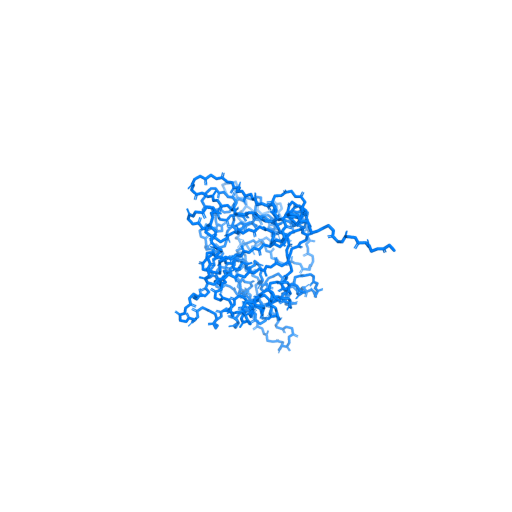-8.759 13.164 1.00 96.44 102 ARG A N 1
ATOM 771 C CA . ARG A 1 102 ? -3.197 -10.193 13.404 1.00 96.44 102 ARG A CA 1
ATOM 772 C C . ARG A 1 102 ? -3.759 -10.474 14.782 1.00 96.44 102 ARG A C 1
ATOM 774 O O . ARG A 1 102 ? -4.769 -11.161 14.893 1.00 96.44 102 ARG A O 1
ATOM 781 N N . ALA A 1 103 ? -3.121 -9.923 15.808 1.00 95.94 103 ALA A N 1
ATOM 782 C CA . ALA A 1 103 ? -3.506 -10.106 17.199 1.00 95.94 103 ALA A CA 1
ATOM 783 C C . ALA A 1 103 ? -4.925 -9.587 17.489 1.00 95.94 103 ALA A C 1
ATOM 785 O O . ALA A 1 103 ? -5.643 -10.179 18.294 1.00 95.94 103 ALA A O 1
ATOM 786 N N . ALA A 1 104 ? -5.352 -8.526 16.799 1.00 95.50 104 ALA A N 1
ATOM 787 C CA . ALA A 1 104 ? -6.712 -7.998 16.881 1.00 95.50 104 ALA A CA 1
ATOM 788 C C . ALA A 1 104 ? -7.720 -8.694 15.950 1.00 95.50 104 ALA A C 1
ATOM 790 O O . ALA A 1 104 ? -8.913 -8.398 15.996 1.00 95.50 104 ALA A O 1
ATOM 791 N N . GLY A 1 105 ? -7.261 -9.592 15.076 1.00 94.81 105 GLY A N 1
ATOM 792 C CA . GLY A 1 105 ? -8.076 -10.197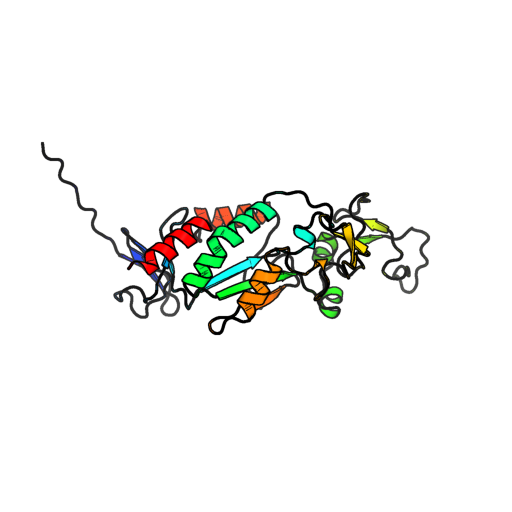 14.027 1.00 94.81 105 GLY A CA 1
ATOM 793 C C . GLY A 1 105 ? -8.410 -9.245 12.875 1.00 94.81 105 GLY A C 1
ATOM 794 O O . GLY A 1 105 ? -9.296 -9.545 12.085 1.00 94.81 105 GLY A O 1
ATOM 795 N N . ILE A 1 106 ? -7.749 -8.101 12.735 1.00 96.81 106 ILE A N 1
ATOM 796 C CA . ILE A 1 106 ? -7.929 -7.200 11.587 1.00 96.81 106 ILE A CA 1
ATOM 797 C C . ILE A 1 106 ? -7.419 -7.905 10.320 1.00 96.81 106 ILE A C 1
ATOM 799 O O . ILE A 1 106 ? -6.314 -8.452 10.302 1.00 96.81 106 ILE A O 1
ATOM 803 N N . ARG A 1 107 ? -8.217 -7.900 9.243 1.00 96.69 107 ARG A N 1
ATOM 804 C CA . ARG A 1 107 ? -7.778 -8.452 7.950 1.00 96.69 107 ARG A CA 1
ATOM 805 C C . ARG A 1 107 ? -6.704 -7.551 7.341 1.00 96.69 107 ARG A C 1
ATOM 807 O O . ARG A 1 107 ? -6.858 -6.332 7.352 1.00 96.69 107 ARG A O 1
ATOM 814 N N . ILE A 1 108 ? -5.661 -8.142 6.761 1.00 98.25 108 ILE A N 1
ATOM 815 C CA . ILE A 1 108 ? -4.651 -7.393 6.006 1.00 98.25 108 ILE A CA 1
ATOM 816 C C . ILE A 1 108 ? -4.924 -7.535 4.506 1.00 98.25 108 ILE A C 1
ATOM 818 O O . ILE A 1 108 ? -5.201 -8.626 4.002 1.00 98.25 108 ILE A O 1
ATOM 822 N N . ILE A 1 109 ? -4.885 -6.404 3.805 1.00 96.94 109 ILE A N 1
ATOM 823 C CA . ILE A 1 109 ? -5.045 -6.297 2.356 1.00 96.94 109 ILE A CA 1
ATOM 824 C C . ILE A 1 109 ? -3.729 -5.791 1.774 1.00 96.94 109 ILE A C 1
ATOM 826 O O . ILE A 1 109 ? -3.249 -4.722 2.145 1.00 96.94 109 ILE A O 1
ATOM 830 N N . TRP A 1 110 ? -3.172 -6.541 0.833 1.00 96.44 110 TRP A N 1
ATOM 831 C CA . TRP A 1 110 ? -1.970 -6.180 0.089 1.00 96.44 110 TRP A CA 1
ATOM 832 C C . TRP A 1 110 ? -2.407 -5.588 -1.240 1.00 96.44 110 TRP A C 1
ATOM 834 O O . TRP A 1 110 ? -3.004 -6.278 -2.063 1.00 96.44 110 TRP A O 1
ATOM 844 N N . LEU A 1 111 ? -2.190 -4.291 -1.419 1.00 93.56 111 LEU A N 1
ATOM 845 C CA . LEU A 1 111 ? -2.673 -3.535 -2.564 1.00 93.56 111 LEU A CA 1
ATOM 846 C C . LEU A 1 111 ? -1.486 -3.085 -3.411 1.00 93.56 111 LEU A C 1
ATOM 848 O O . LEU A 1 111 ? -0.760 -2.157 -3.058 1.00 93.56 111 LEU A O 1
ATOM 852 N N . ASN A 1 112 ? -1.281 -3.742 -4.546 1.00 92.94 112 ASN A N 1
ATOM 853 C CA . ASN A 1 112 ? -0.049 -3.590 -5.315 1.00 92.94 112 ASN A CA 1
ATOM 854 C C . ASN A 1 112 ? -0.317 -3.485 -6.808 1.00 92.94 112 ASN A C 1
ATOM 856 O O . ASN A 1 112 ? -1.325 -3.978 -7.313 1.00 92.94 112 ASN A O 1
ATOM 860 N N . TRP A 1 113 ? 0.623 -2.906 -7.545 1.00 92.19 113 TRP A N 1
ATOM 861 C CA . TRP A 1 113 ? 0.630 -3.053 -8.995 1.00 92.19 113 TRP A CA 1
ATOM 862 C C . TRP A 1 113 ? 0.756 -4.527 -9.393 1.00 92.19 113 TRP A C 1
ATOM 864 O O . TRP A 1 113 ? 1.493 -5.290 -8.780 1.00 92.19 113 TRP A O 1
ATOM 874 N N . GLY A 1 114 ? 0.042 -4.950 -10.427 1.00 92.44 114 GLY A N 1
ATOM 875 C CA . GLY A 1 114 ? 0.083 -6.340 -10.882 1.00 92.44 114 GLY A CA 1
ATOM 876 C C . GLY A 1 114 ? -0.825 -6.532 -12.077 1.00 92.44 114 GLY A C 1
ATOM 877 O O . GLY A 1 114 ? -1.875 -7.176 -11.987 1.00 92.44 114 GLY A O 1
ATOM 878 N N . LEU A 1 115 ? -0.423 -5.905 -13.177 1.00 92.88 115 LEU A N 1
ATOM 879 C CA . LEU A 1 115 ? -1.238 -5.770 -14.373 1.00 92.88 115 LEU A CA 1
ATOM 880 C C . LEU A 1 115 ? -1.258 -7.066 -15.180 1.00 92.88 115 LEU A C 1
ATOM 882 O O . LEU A 1 115 ? -0.238 -7.740 -15.340 1.00 92.88 115 LEU A O 1
ATOM 886 N N . THR A 1 116 ? -2.423 -7.391 -15.720 1.00 93.44 116 THR A N 1
ATOM 887 C CA . THR A 1 116 ? -2.569 -8.352 -16.817 1.00 93.44 116 THR A CA 1
ATOM 888 C C . THR A 1 116 ? -2.141 -7.725 -18.147 1.00 93.44 116 THR A C 1
ATOM 890 O O . THR A 1 116 ? -2.004 -6.508 -18.256 1.00 93.44 116 THR A O 1
ATOM 893 N N . GLY A 1 117 ? -1.950 -8.551 -19.183 1.00 90.75 117 GLY A N 1
ATOM 894 C CA . GLY A 1 117 ? -1.667 -8.053 -20.536 1.00 90.75 117 GLY A CA 1
ATOM 895 C C . GLY A 1 117 ? -2.740 -7.080 -21.035 1.00 90.75 117 GLY A C 1
ATOM 896 O O . GLY A 1 117 ? -2.403 -5.978 -21.446 1.00 90.75 117 GLY A O 1
ATOM 897 N N . GLN A 1 118 ? -4.015 -7.448 -20.873 1.00 89.62 118 GLN A N 1
ATOM 898 C CA . GLN A 1 118 ? -5.150 -6.604 -21.253 1.00 89.62 118 GLN A CA 1
ATOM 899 C C . GLN A 1 118 ? -5.141 -5.260 -20.512 1.00 89.62 118 GLN A C 1
ATOM 901 O O . GLN A 1 118 ? -5.285 -4.212 -21.128 1.00 89.62 118 GLN A O 1
ATOM 906 N N . GLU A 1 119 ? -4.896 -5.263 -19.198 1.00 89.94 119 GLU A N 1
ATOM 907 C CA . GLU A 1 119 ? -4.849 -4.011 -18.435 1.00 89.94 119 GLU A CA 1
ATOM 908 C C . GLU A 1 119 ? -3.708 -3.092 -18.869 1.00 89.94 119 GLU A C 1
ATOM 910 O O . GLU A 1 119 ? -3.880 -1.881 -18.782 1.00 89.94 119 GLU A O 1
ATOM 915 N N . ILE A 1 120 ? -2.567 -3.641 -19.311 1.00 90.25 120 ILE A N 1
ATOM 916 C CA . ILE A 1 120 ? -1.448 -2.862 -19.868 1.00 90.25 120 ILE A CA 1
ATOM 917 C C . ILE A 1 120 ? -1.873 -2.180 -21.167 1.00 90.25 120 ILE A C 1
ATOM 919 O O . ILE A 1 120 ? -1.563 -1.003 -21.352 1.00 90.25 120 ILE A O 1
ATOM 923 N N . ASP A 1 121 ? -2.574 -2.900 -22.041 1.00 88.06 121 ASP A N 1
ATOM 924 C CA . ASP A 1 121 ? -3.056 -2.363 -23.315 1.00 88.06 121 ASP A CA 1
ATOM 925 C C . ASP A 1 121 ? -4.145 -1.292 -23.106 1.00 88.06 121 ASP A C 1
ATOM 927 O O . ASP A 1 121 ? -4.190 -0.306 -23.840 1.00 88.06 121 ASP A O 1
ATOM 931 N N . ASP A 1 122 ? -4.934 -1.410 -22.033 1.00 87.06 122 ASP A N 1
ATOM 932 C CA . ASP A 1 122 ? -5.984 -0.454 -21.655 1.00 87.06 122 ASP A CA 1
ATOM 933 C C . ASP A 1 122 ? -5.478 0.728 -20.796 1.00 87.06 122 ASP A C 1
ATOM 935 O O . ASP A 1 122 ? -6.269 1.561 -20.324 1.00 87.06 122 ASP A O 1
ATOM 939 N N . LEU A 1 123 ? -4.169 0.822 -20.522 1.00 85.06 123 LEU A N 1
ATOM 940 C CA . LEU A 1 123 ? -3.628 1.902 -19.697 1.00 85.06 123 LEU A CA 1
ATOM 941 C C . LEU A 1 123 ? -3.712 3.259 -20.412 1.00 85.06 123 LEU A C 1
ATOM 943 O O . LEU A 1 123 ? -3.166 3.427 -21.504 1.00 85.06 123 LEU A O 1
ATOM 947 N N . PRO A 1 124 ? -4.255 4.301 -19.751 1.00 87.75 124 PRO A N 1
ATOM 948 C CA . PRO A 1 124 ? -4.176 5.656 -20.269 1.00 87.75 124 PRO A CA 1
ATOM 949 C C . PRO A 1 124 ? -2.712 6.103 -20.421 1.00 87.75 124 PRO A C 1
ATOM 951 O O . PRO A 1 124 ? -1.915 5.864 -19.504 1.00 87.75 124 PRO A O 1
ATOM 954 N N . PRO A 1 125 ? -2.358 6.853 -21.484 1.00 86.12 125 PRO A N 1
ATOM 955 C CA . PRO A 1 125 ? -0.989 7.322 -21.714 1.00 86.12 125 PRO A CA 1
ATOM 956 C C . PRO A 1 125 ? -0.381 8.087 -20.531 1.00 86.12 125 PRO A C 1
ATOM 958 O O . PRO A 1 125 ? 0.802 7.958 -20.230 1.00 86.12 125 PRO A O 1
ATOM 961 N N . ALA A 1 126 ? -1.193 8.864 -19.808 1.00 85.00 126 ALA A N 1
ATOM 962 C CA . ALA A 1 126 ? -0.735 9.599 -18.629 1.00 85.00 126 ALA A CA 1
ATOM 963 C C . ALA A 1 126 ? -0.270 8.676 -17.485 1.00 85.00 126 ALA A C 1
ATOM 965 O O . ALA A 1 126 ? 0.632 9.040 -16.730 1.00 85.00 126 ALA A O 1
ATOM 966 N N . VAL A 1 127 ? -0.872 7.489 -17.366 1.00 84.19 127 VAL A N 1
ATOM 967 C CA . VAL A 1 127 ? -0.541 6.491 -16.341 1.00 84.19 127 VAL A CA 1
ATOM 968 C C . VAL A 1 127 ? 0.695 5.706 -16.757 1.00 84.19 127 VAL A C 1
ATOM 970 O O . VAL A 1 127 ? 1.629 5.588 -15.967 1.00 84.19 127 VAL A O 1
ATOM 973 N N . SER A 1 128 ? 0.736 5.216 -17.999 1.00 84.75 128 SER A N 1
ATOM 974 C CA . SER A 1 128 ? 1.882 4.451 -18.502 1.00 84.75 128 SER A CA 1
ATOM 975 C C . SER A 1 128 ? 3.163 5.291 -18.512 1.00 84.75 128 SER A C 1
ATOM 977 O O . SER A 1 128 ? 4.190 4.840 -18.000 1.00 84.75 128 SER A O 1
ATOM 979 N N . ARG A 1 129 ? 3.085 6.560 -18.948 1.00 87.50 129 ARG A N 1
ATOM 980 C CA . ARG A 1 129 ? 4.216 7.509 -18.966 1.00 87.50 129 ARG A CA 1
ATOM 981 C C . ARG A 1 129 ? 4.881 7.684 -17.601 1.00 87.50 129 ARG A C 1
ATOM 983 O O . ARG A 1 129 ? 6.080 7.948 -17.543 1.00 87.50 129 ARG A O 1
ATOM 990 N N . ALA A 1 130 ? 4.150 7.542 -16.491 1.00 86.38 130 ALA A N 1
ATOM 991 C CA . ALA A 1 130 ? 4.696 7.739 -15.143 1.00 86.38 130 ALA A CA 1
ATOM 992 C C . ALA A 1 130 ? 5.874 6.799 -14.816 1.00 86.38 130 ALA A C 1
ATOM 994 O O . ALA A 1 130 ? 6.704 7.129 -13.963 1.00 86.38 130 ALA A O 1
ATOM 995 N N . PHE A 1 131 ? 5.983 5.676 -15.530 1.00 87.94 131 PHE A N 1
ATOM 996 C CA . PHE A 1 131 ? 7.030 4.668 -15.362 1.00 87.94 131 PHE A CA 1
ATOM 997 C C . PHE A 1 131 ? 8.072 4.683 -16.489 1.00 87.94 131 PHE A C 1
ATOM 999 O O . PHE A 1 131 ? 8.861 3.747 -16.602 1.00 87.94 131 PHE A O 1
ATOM 1006 N N . GLY A 1 132 ? 8.115 5.759 -17.280 1.00 88.56 132 GLY A N 1
ATOM 1007 C CA . GLY A 1 132 ? 8.938 5.844 -18.485 1.00 88.56 132 GLY A CA 1
ATOM 1008 C C . GLY A 1 132 ? 8.251 5.221 -19.697 1.00 88.56 132 GLY A C 1
ATOM 1009 O O . GLY A 1 132 ? 7.158 4.665 -19.594 1.00 88.56 132 GLY A O 1
ATOM 1010 N N . PHE A 1 133 ? 8.879 5.367 -20.855 1.00 88.69 133 PHE A N 1
ATOM 1011 C CA . PHE A 1 133 ? 8.379 4.867 -22.135 1.00 88.69 133 PHE A CA 1
ATOM 1012 C C . PHE A 1 133 ? 9.546 4.662 -23.107 1.00 88.69 133 PHE A C 1
ATOM 1014 O O . PHE A 1 133 ? 10.677 5.059 -22.816 1.00 88.69 133 PHE A O 1
ATOM 1021 N N . GLU A 1 134 ? 9.298 3.999 -24.233 1.00 86.19 134 GLU A N 1
ATOM 1022 C CA . GLU A 1 134 ? 10.271 3.912 -25.322 1.00 86.19 134 GLU A CA 1
ATOM 1023 C C . GLU A 1 134 ? 10.081 5.019 -26.356 1.00 86.19 134 GLU A C 1
ATOM 1025 O O . GLU A 1 134 ? 8.967 5.468 -26.618 1.00 86.19 134 GLU A O 1
ATOM 1030 N N . VAL A 1 135 ? 11.197 5.445 -26.940 1.00 84.62 135 VAL A N 1
ATOM 1031 C CA . VAL A 1 135 ? 11.256 6.358 -28.082 1.00 84.62 135 VAL A CA 1
ATOM 1032 C C . VAL A 1 135 ? 12.031 5.711 -29.223 1.00 84.62 135 VAL A C 1
ATOM 1034 O O . VAL A 1 135 ? 12.897 4.861 -29.000 1.00 84.62 135 VAL A O 1
ATOM 1037 N N . TRP A 1 136 ? 11.747 6.137 -30.449 1.00 80.81 136 TRP A N 1
ATOM 1038 C CA . TRP A 1 136 ? 12.411 5.657 -31.661 1.00 80.81 136 TRP A CA 1
ATOM 1039 C C . TRP A 1 136 ? 13.205 6.780 -32.329 1.00 80.81 136 TRP A C 1
ATOM 1041 O O . TRP A 1 136 ? 12.949 7.961 -32.089 1.00 80.81 136 TRP A O 1
ATOM 1051 N N . SER A 1 137 ? 14.193 6.411 -33.148 1.00 72.88 137 SER A N 1
ATOM 1052 C CA . SER A 1 137 ? 14.884 7.374 -34.004 1.00 72.88 137 SER A CA 1
ATOM 1053 C C . SER A 1 137 ? 13.942 7.890 -35.093 1.00 72.88 137 SER A C 1
ATOM 1055 O O . SER A 1 137 ? 13.022 7.187 -35.508 1.00 72.88 137 SER A O 1
ATOM 1057 N N . ALA A 1 138 ? 14.206 9.100 -35.591 1.00 67.25 138 ALA A N 1
ATOM 1058 C CA . ALA A 1 138 ? 13.453 9.692 -36.700 1.00 67.25 138 ALA A CA 1
ATOM 1059 C C . ALA A 1 138 ? 13.497 8.835 -37.983 1.00 67.25 138 ALA A C 1
ATOM 1061 O O . ALA A 1 138 ? 12.595 8.918 -38.807 1.00 67.25 138 ALA A O 1
ATOM 1062 N N . ASP A 1 139 ? 14.512 7.979 -38.120 1.00 67.50 139 ASP A N 1
ATOM 1063 C CA . ASP A 1 139 ? 14.689 7.077 -39.264 1.00 67.50 139 ASP A CA 1
ATOM 1064 C C . ASP A 1 139 ? 13.939 5.735 -39.119 1.00 67.50 139 ASP A C 1
ATOM 1066 O O . ASP A 1 139 ? 14.073 4.848 -39.968 1.00 67.50 139 ASP A O 1
ATOM 1070 N N . ALA A 1 140 ? 13.184 5.529 -38.032 1.00 63.88 140 ALA A N 1
ATOM 1071 C CA . ALA A 1 140 ? 12.382 4.322 -37.853 1.00 63.88 140 ALA A CA 1
ATOM 1072 C C . ALA A 1 140 ? 11.239 4.292 -38.883 1.00 63.88 140 ALA A C 1
ATOM 1074 O O . ALA A 1 140 ? 10.413 5.198 -38.936 1.00 63.88 140 ALA A O 1
ATOM 1075 N N . LYS A 1 141 ? 11.187 3.244 -39.715 1.00 55.22 141 LYS A N 1
ATOM 1076 C CA . LYS A 1 141 ? 10.188 3.114 -40.788 1.00 55.22 141 LYS A CA 1
ATOM 1077 C C . LYS A 1 141 ? 8.763 3.046 -40.212 1.00 55.22 141 LYS A C 1
ATOM 1079 O O . LYS A 1 141 ? 8.475 2.192 -39.370 1.00 55.22 141 LYS A O 1
ATOM 1084 N N . GLU A 1 142 ? 7.886 3.928 -40.688 1.00 52.66 142 GLU A N 1
ATOM 1085 C CA . GLU A 1 142 ? 6.446 3.944 -40.395 1.00 52.66 142 GLU A CA 1
ATOM 1086 C C . GLU A 1 142 ? 5.691 2.932 -41.271 1.00 52.66 142 GLU A C 1
ATOM 1088 O O . GLU A 1 142 ? 5.961 2.815 -42.467 1.00 52.66 142 GLU A O 1
ATOM 1093 N N . THR A 1 143 ? 4.696 2.249 -40.700 1.00 43.50 143 THR A N 1
ATOM 1094 C CA . THR A 1 143 ? 3.555 1.712 -41.462 1.00 43.50 143 THR A CA 1
ATOM 1095 C C . THR A 1 143 ? 2.269 2.086 -40.719 1.00 43.50 143 THR A C 1
ATOM 1097 O O . THR A 1 143 ? 2.215 2.016 -39.495 1.00 43.50 143 THR A O 1
ATOM 1100 N N . ASP A 1 144 ? 1.268 2.587 -41.449 1.00 45.84 144 ASP A N 1
ATOM 1101 C CA . ASP A 1 144 ? -0.036 3.039 -40.928 1.00 45.84 144 ASP A CA 1
ATOM 1102 C C . ASP A 1 144 ? 0.009 4.117 -39.820 1.00 45.84 144 ASP A C 1
ATOM 1104 O O . ASP A 1 144 ? -0.832 4.152 -38.924 1.00 45.84 144 ASP A O 1
ATOM 1108 N N . GLY A 1 145 ? 0.991 5.027 -39.875 1.00 46.91 145 GLY A N 1
ATOM 1109 C CA . GLY A 1 145 ? 1.118 6.141 -38.920 1.00 46.91 145 GLY A CA 1
ATOM 1110 C C . GLY A 1 145 ? 1.585 5.730 -37.518 1.00 46.91 145 GLY A C 1
ATOM 1111 O O . GLY A 1 145 ? 1.576 6.553 -36.602 1.00 46.91 145 GLY A O 1
ATOM 1112 N N . VAL A 1 146 ? 2.007 4.472 -37.342 1.00 48.94 146 VAL A N 1
ATOM 1113 C CA . VAL A 1 146 ? 2.639 3.962 -36.121 1.00 48.94 146 VAL A CA 1
ATOM 1114 C C . VAL A 1 146 ? 4.088 3.577 -36.450 1.00 48.94 146 VAL A C 1
ATOM 1116 O O . VAL A 1 146 ? 4.318 2.800 -37.382 1.00 48.94 146 VAL A O 1
ATOM 1119 N N . PRO A 1 147 ? 5.098 4.088 -35.718 1.00 52.81 147 PRO A N 1
ATOM 1120 C CA . PRO A 1 147 ? 6.481 3.668 -35.910 1.00 52.81 147 PRO A CA 1
ATOM 1121 C C . PRO A 1 147 ? 6.615 2.164 -35.648 1.00 52.81 147 PRO A C 1
ATOM 1123 O O . PRO A 1 147 ? 6.497 1.704 -34.512 1.00 52.81 147 PRO A O 1
ATOM 1126 N N . THR A 1 148 ? 6.879 1.375 -36.690 1.00 47.78 148 THR A N 1
ATOM 1127 C CA . THR A 1 148 ? 7.148 -0.062 -36.561 1.00 47.78 148 THR A CA 1
ATOM 1128 C C . THR A 1 148 ? 8.597 -0.309 -36.151 1.00 47.78 148 THR A C 1
ATOM 1130 O O . THR A 1 148 ? 9.392 -0.887 -36.886 1.00 47.78 148 THR A O 1
ATOM 1133 N N . GLY A 1 149 ? 8.961 0.111 -34.942 1.00 51.81 149 GLY A N 1
ATOM 1134 C CA . GLY A 1 149 ? 9.946 -0.642 -34.174 1.00 51.81 149 GLY A CA 1
ATOM 1135 C C . GLY A 1 149 ? 9.186 -1.733 -33.430 1.00 51.81 149 GLY A C 1
ATOM 1136 O O . GLY A 1 149 ? 8.170 -1.431 -32.810 1.00 51.81 149 GLY A O 1
ATOM 1137 N N . ALA A 1 150 ? 9.626 -2.993 -33.473 1.00 52.00 150 ALA A N 1
ATOM 1138 C CA . ALA A 1 150 ? 9.074 -4.004 -32.567 1.00 52.00 150 ALA A CA 1
ATOM 1139 C C . ALA A 1 150 ? 9.046 -3.421 -31.140 1.00 52.00 150 ALA A C 1
ATOM 1141 O O . ALA A 1 150 ? 10.054 -2.843 -30.729 1.00 52.00 150 ALA A O 1
ATOM 1142 N N . LYS A 1 151 ? 7.918 -3.515 -30.413 1.00 53.12 151 LYS A N 1
ATOM 1143 C CA . LYS A 1 151 ? 7.833 -3.093 -28.998 1.00 53.12 151 LYS A CA 1
ATOM 1144 C C . LYS A 1 151 ? 9.072 -3.635 -28.278 1.00 53.12 151 LYS A C 1
ATOM 1146 O O . LYS A 1 151 ? 9.288 -4.848 -28.267 1.00 53.12 151 LYS A O 1
ATOM 1151 N N . GLY A 1 152 ? 9.917 -2.758 -27.744 1.00 55.53 152 GLY A N 1
ATOM 1152 C CA . GLY A 1 152 ? 11.199 -3.149 -27.162 1.00 55.53 152 GLY A CA 1
ATOM 1153 C C . GLY A 1 152 ? 12.439 -2.991 -28.052 1.00 55.53 152 GLY A C 1
ATOM 1154 O O . GLY A 1 152 ? 13.523 -3.353 -27.598 1.00 55.53 152 GLY A O 1
ATOM 1155 N N . ALA A 1 153 ? 12.350 -2.418 -29.253 1.00 63.47 153 ALA A N 1
ATOM 1156 C CA . ALA A 1 153 ? 13.497 -2.038 -30.093 1.00 63.47 153 ALA A CA 1
ATOM 1157 C C . ALA A 1 153 ? 13.913 -0.563 -29.914 1.00 63.47 153 ALA A C 1
ATOM 1159 O O . ALA A 1 153 ? 15.005 -0.180 -30.328 1.00 63.47 153 ALA A O 1
ATOM 1160 N N . GLY A 1 154 ? 13.067 0.255 -29.274 1.00 73.38 154 GLY A N 1
ATOM 1161 C CA . GLY A 1 154 ? 13.343 1.667 -29.002 1.00 73.38 154 GLY A CA 1
ATOM 1162 C C . GLY A 1 154 ? 14.333 1.893 -27.854 1.00 73.38 154 GLY A C 1
ATOM 1163 O O . GLY A 1 154 ? 14.809 0.953 -27.208 1.00 73.38 154 GLY A O 1
ATOM 1164 N N . VAL A 1 155 ? 14.629 3.158 -27.571 1.00 82.81 155 VAL A N 1
ATOM 1165 C CA . VAL A 1 155 ? 15.463 3.596 -26.442 1.00 82.81 155 VAL A CA 1
ATOM 1166 C C . VAL A 1 155 ? 14.562 3.986 -25.271 1.00 82.81 155 VAL A C 1
ATOM 1168 O O . VAL A 1 155 ? 13.522 4.604 -25.469 1.00 82.81 155 VAL A O 1
ATOM 1171 N N . ALA A 1 156 ? 14.936 3.618 -24.045 1.00 86.50 156 ALA A N 1
ATOM 1172 C CA . ALA A 1 156 ? 14.162 3.964 -22.855 1.00 86.50 156 ALA A CA 1
ATOM 1173 C C . ALA A 1 156 ? 14.381 5.430 -22.445 1.00 86.50 156 ALA A C 1
ATOM 1175 O O . ALA A 1 156 ? 15.518 5.892 -22.334 1.00 86.50 156 ALA A O 1
ATOM 1176 N N . VAL A 1 157 ? 13.290 6.126 -22.135 1.00 87.38 157 VAL A N 1
ATOM 1177 C CA . VAL A 1 157 ? 13.297 7.463 -21.531 1.00 87.38 157 VAL A CA 1
ATOM 1178 C C . VAL A 1 157 ? 12.484 7.481 -20.242 1.00 87.38 157 VAL A C 1
ATOM 1180 O O . VAL A 1 157 ? 11.602 6.649 -20.008 1.00 87.38 157 VAL A O 1
ATOM 1183 N N . ASN A 1 158 ? 12.786 8.437 -19.365 1.00 88.25 158 ASN A N 1
ATOM 1184 C CA . ASN A 1 158 ? 12.030 8.633 -18.134 1.00 88.25 158 ASN A CA 1
ATOM 1185 C C . ASN A 1 158 ? 10.639 9.246 -18.410 1.00 88.25 158 ASN A C 1
ATOM 1187 O O . ASN A 1 158 ? 10.263 9.539 -19.542 1.00 88.25 158 ASN A O 1
ATOM 1191 N N . LYS A 1 159 ? 9.868 9.499 -17.346 1.00 87.31 159 LYS A N 1
ATOM 1192 C CA . LYS A 1 159 ? 8.522 10.096 -17.436 1.00 87.31 159 LYS A CA 1
ATOM 1193 C C . LYS A 1 159 ? 8.462 11.500 -18.070 1.00 87.31 159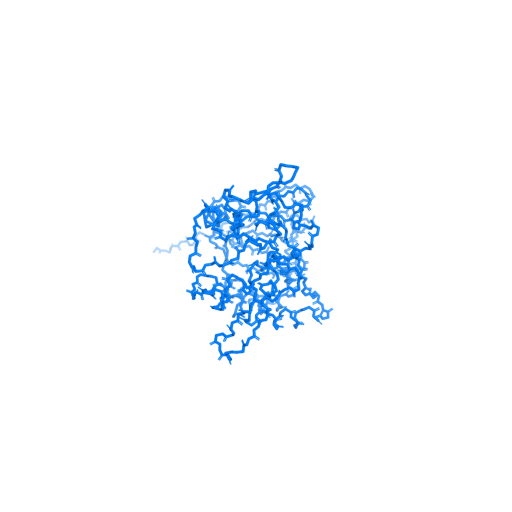 LYS A C 1
ATOM 1195 O O . LYS A 1 159 ? 7.364 11.975 -18.354 1.00 87.31 159 LYS A O 1
ATOM 1200 N N . HIS A 1 160 ? 9.610 12.156 -18.248 1.00 88.88 160 HIS A N 1
ATOM 1201 C CA . HIS A 1 160 ? 9.777 13.473 -18.867 1.00 88.88 160 HIS A CA 1
ATOM 1202 C C . HIS A 1 160 ? 10.350 13.398 -20.292 1.00 88.88 160 HIS A C 1
ATOM 1204 O O . HIS A 1 160 ? 10.499 14.433 -20.929 1.00 88.88 160 HIS A O 1
ATOM 1210 N N . GLY A 1 161 ? 10.643 12.199 -20.807 1.00 87.38 161 GLY A N 1
ATOM 1211 C CA . GLY A 1 161 ? 11.265 12.027 -22.122 1.00 87.38 161 GLY A CA 1
ATOM 1212 C C . GLY A 1 161 ? 12.789 12.166 -22.116 1.00 87.38 161 GLY A C 1
ATOM 1213 O O . GLY A 1 161 ? 13.402 12.220 -23.177 1.00 87.38 161 GLY A O 1
ATOM 1214 N N . GLU A 1 162 ? 13.423 12.201 -20.944 1.00 88.75 162 GLU A N 1
ATOM 1215 C CA . GLU A 1 162 ? 14.875 12.329 -20.834 1.00 88.75 162 GLU A CA 1
ATOM 1216 C C . GLU A 1 162 ? 15.536 10.949 -20.802 1.00 88.75 162 GLU A C 1
ATOM 1218 O O . GLU A 1 162 ? 15.060 10.019 -20.136 1.00 88.75 162 GLU A O 1
ATOM 1223 N N . MET A 1 163 ? 16.678 10.830 -21.480 1.00 84.06 163 MET A N 1
ATOM 1224 C CA . MET A 1 163 ? 17.497 9.620 -21.470 1.00 84.06 163 MET A CA 1
ATOM 1225 C C . MET A 1 163 ? 17.999 9.347 -20.051 1.00 84.06 163 MET A C 1
ATOM 1227 O O . MET A 1 163 ? 18.781 10.116 -19.491 1.00 84.06 163 MET A O 1
ATOM 1231 N N . ASN A 1 164 ? 17.566 8.236 -19.460 1.00 67.19 164 ASN A N 1
ATOM 1232 C CA . ASN A 1 164 ? 17.997 7.856 -18.123 1.00 67.19 164 ASN A CA 1
ATOM 1233 C C . ASN A 1 164 ? 19.112 6.811 -18.214 1.00 67.19 164 ASN A C 1
ATOM 1235 O O . ASN A 1 164 ? 18.863 5.662 -18.562 1.00 67.19 164 ASN A O 1
ATOM 1239 N N . LYS A 1 165 ? 20.342 7.194 -17.853 1.00 59.22 165 LYS A N 1
ATOM 1240 C CA . LYS A 1 165 ? 21.495 6.274 -17.847 1.00 59.22 165 LYS A CA 1
ATOM 1241 C C . LYS A 1 165 ? 21.382 5.155 -16.799 1.00 59.22 165 LYS A C 1
ATOM 1243 O O . LYS A 1 165 ? 22.123 4.185 -16.882 1.00 59.22 165 LYS A O 1
ATOM 1248 N N . VAL A 1 166 ? 20.489 5.296 -15.815 1.00 57.47 166 VAL A N 1
ATOM 1249 C CA . VAL A 1 166 ? 20.370 4.405 -14.647 1.00 57.47 166 VAL A CA 1
ATOM 1250 C C . VAL A 1 166 ? 19.103 3.542 -14.698 1.00 57.47 166 VAL A C 1
ATOM 1252 O O . VAL A 1 166 ? 19.087 2.449 -14.142 1.00 57.47 166 VAL A O 1
ATOM 1255 N N . ARG A 1 167 ? 18.034 3.991 -15.374 1.00 60.38 167 ARG A N 1
ATOM 1256 C CA . ARG A 1 167 ? 16.794 3.213 -15.551 1.00 60.38 167 ARG A CA 1
ATOM 1257 C C . ARG A 1 167 ? 16.586 2.845 -17.012 1.00 60.38 167 ARG A C 1
ATOM 1259 O O . ARG A 1 167 ? 16.287 3.704 -17.832 1.00 60.38 167 ARG A O 1
ATOM 1266 N N . CYS A 1 168 ? 16.679 1.554 -17.295 1.00 58.62 168 CYS A N 1
ATOM 1267 C CA . CYS A 1 168 ? 16.660 0.977 -18.637 1.00 58.62 168 CYS A CA 1
ATOM 1268 C C . CYS A 1 168 ? 15.305 0.371 -19.052 1.00 58.62 168 CYS A C 1
ATOM 1270 O O . CYS A 1 168 ? 15.247 -0.372 -20.030 1.00 58.62 168 CYS A O 1
ATOM 1272 N N . TYR A 1 169 ? 14.206 0.662 -18.344 1.00 77.06 169 TYR A N 1
ATOM 1273 C CA . TYR A 1 169 ? 12.904 0.064 -18.663 1.00 77.06 169 TYR A CA 1
ATOM 1274 C C . TYR A 1 169 ? 12.122 0.921 -19.647 1.00 77.06 169 TYR A C 1
ATOM 1276 O O . TYR A 1 169 ? 11.913 2.113 -19.432 1.00 77.06 169 TYR A O 1
ATOM 1284 N N . LYS A 1 170 ? 11.623 0.277 -20.697 1.00 86.19 170 LYS A N 1
ATOM 1285 C CA . LYS A 1 170 ? 10.863 0.879 -21.801 1.00 86.19 170 LYS A CA 1
ATOM 1286 C C . LYS A 1 170 ? 9.394 1.159 -21.435 1.00 86.19 170 LYS A C 1
ATOM 1288 O O . LYS A 1 170 ? 8.510 1.129 -22.281 1.00 86.19 170 LYS A O 1
ATOM 1293 N N . GLY A 1 171 ? 9.129 1.426 -20.156 1.00 88.88 171 GLY A N 1
ATOM 1294 C CA . GLY A 1 171 ? 7.792 1.627 -19.595 1.00 88.88 171 GLY A CA 1
ATOM 1295 C C . GLY A 1 171 ? 7.103 0.348 -19.111 1.00 88.88 171 GLY A C 1
ATOM 1296 O O . GLY A 1 171 ? 7.672 -0.747 -19.140 1.00 88.88 171 GLY A O 1
ATOM 1297 N N . ILE A 1 172 ? 5.870 0.508 -18.616 1.00 91.19 172 ILE A N 1
ATOM 1298 C CA . ILE A 1 172 ? 5.053 -0.587 -18.066 1.00 91.19 172 ILE A CA 1
ATOM 1299 C C . ILE A 1 172 ? 4.932 -1.736 -19.073 1.00 91.19 172 ILE A C 1
ATOM 1301 O O . ILE A 1 172 ? 4.723 -1.517 -20.264 1.00 91.19 172 ILE A O 1
ATOM 1305 N N . GLY A 1 173 ? 5.045 -2.974 -18.586 1.00 91.62 173 GLY A N 1
ATOM 1306 C CA . GLY A 1 173 ? 4.879 -4.174 -19.400 1.00 91.62 173 GLY A CA 1
ATOM 1307 C C . GLY A 1 173 ? 6.081 -4.527 -20.273 1.00 91.62 173 GLY A C 1
ATOM 1308 O O . GLY A 1 173 ? 6.063 -5.587 -20.903 1.00 91.62 173 GLY A O 1
ATOM 1309 N N . SER A 1 174 ? 7.124 -3.696 -20.303 1.00 90.81 174 SER A N 1
ATOM 1310 C CA . SER A 1 174 ? 8.370 -4.009 -21.003 1.00 90.81 174 SER A CA 1
ATOM 1311 C C . SER A 1 174 ? 9.236 -4.982 -20.196 1.00 90.81 174 SER A C 1
ATOM 1313 O O . SER A 1 174 ? 9.188 -4.945 -18.964 1.00 90.81 174 SER A O 1
ATOM 1315 N N . PRO A 1 175 ? 10.046 -5.839 -20.845 1.00 91.25 175 PRO A N 1
ATOM 1316 C CA . PRO A 1 175 ? 11.002 -6.693 -20.145 1.00 91.25 175 PRO A CA 1
ATOM 1317 C C . PRO A 1 175 ? 11.980 -5.868 -19.297 1.00 91.25 175 PRO A C 1
ATOM 1319 O O . PRO A 1 175 ? 12.574 -4.906 -19.786 1.00 91.25 175 PRO A O 1
ATOM 1322 N N . CYS A 1 176 ? 12.159 -6.257 -18.035 1.00 90.38 176 CYS A N 1
ATOM 1323 C CA . CYS A 1 176 ? 13.171 -5.686 -17.146 1.00 90.38 176 CYS A CA 1
ATOM 1324 C C . CYS A 1 176 ? 14.536 -6.372 -17.283 1.00 90.38 176 CYS A C 1
ATOM 1326 O O . CYS A 1 176 ? 15.542 -5.797 -16.871 1.00 90.38 176 CYS A O 1
ATOM 1328 N N . GLY A 1 177 ? 14.569 -7.565 -17.881 1.00 90.12 177 GLY A N 1
ATOM 1329 C CA . GLY A 1 177 ? 15.778 -8.361 -18.046 1.00 90.12 177 GLY A CA 1
ATOM 1330 C C . GLY A 1 177 ? 16.267 -8.976 -16.737 1.00 90.12 177 GLY A C 1
ATOM 1331 O O . GLY A 1 177 ? 15.538 -9.064 -15.747 1.00 90.12 177 GLY A O 1
ATOM 1332 N N . ILE A 1 178 ? 17.524 -9.412 -16.757 1.00 93.62 178 ILE A N 1
ATOM 1333 C CA . ILE A 1 178 ? 18.169 -10.049 -15.614 1.00 93.62 178 ILE A CA 1
ATOM 1334 C C . ILE A 1 178 ? 18.705 -8.981 -14.663 1.00 93.62 178 ILE A C 1
ATOM 1336 O O . ILE A 1 178 ? 19.469 -8.101 -15.062 1.00 93.62 178 ILE A O 1
ATOM 1340 N N . VAL A 1 179 ? 18.324 -9.084 -13.394 1.00 92.25 179 VAL A N 1
ATOM 1341 C CA . VAL A 1 179 ? 18.889 -8.306 -12.288 1.00 92.25 179 VAL A CA 1
ATOM 1342 C C . VAL A 1 179 ? 19.698 -9.224 -11.379 1.00 92.25 179 VAL A C 1
ATOM 1344 O O . VAL A 1 179 ? 19.527 -10.441 -11.399 1.00 92.25 179 VAL A O 1
ATOM 1347 N N . LYS A 1 180 ? 20.594 -8.651 -10.576 1.00 91.94 180 LYS A N 1
ATOM 1348 C CA . LYS A 1 180 ? 21.358 -9.411 -9.583 1.00 91.94 180 LYS A CA 1
ATOM 1349 C C . LYS A 1 180 ? 20.786 -9.178 -8.197 1.00 91.94 180 LYS A C 1
ATOM 1351 O O . LYS A 1 180 ? 20.563 -8.033 -7.804 1.00 91.94 180 LYS A O 1
ATOM 1356 N N . ASP A 1 181 ? 20.581 -10.263 -7.465 1.00 86.88 181 ASP A N 1
ATOM 1357 C CA . ASP A 1 181 ? 20.328 -10.217 -6.033 1.00 86.88 181 ASP A CA 1
ATOM 1358 C C . ASP A 1 181 ? 21.507 -9.505 -5.342 1.00 86.88 181 ASP A C 1
ATOM 1360 O O . ASP A 1 181 ? 22.651 -9.942 -5.495 1.00 86.88 181 ASP A O 1
ATOM 1364 N N . PRO A 1 182 ? 21.270 -8.412 -4.598 1.00 80.62 182 PRO A N 1
ATOM 1365 C CA . PRO A 1 182 ? 22.345 -7.661 -3.958 1.00 80.62 182 PRO A CA 1
ATOM 1366 C C . PRO A 1 182 ? 23.030 -8.426 -2.814 1.00 80.62 182 PRO A C 1
ATOM 1368 O O . PRO A 1 182 ? 24.140 -8.063 -2.435 1.00 80.62 182 PRO A O 1
ATOM 1371 N N . VAL A 1 183 ? 22.385 -9.455 -2.258 1.00 82.25 183 VAL A N 1
ATOM 1372 C CA . VAL A 1 183 ? 22.905 -10.278 -1.160 1.00 82.25 183 VAL A CA 1
ATOM 1373 C C . VAL A 1 183 ? 23.581 -11.529 -1.705 1.00 82.25 183 VAL A C 1
ATOM 1375 O O . VAL A 1 183 ? 24.744 -11.783 -1.406 1.00 82.25 183 VAL A O 1
ATOM 1378 N N . SER A 1 184 ? 22.862 -12.322 -2.504 1.00 88.38 184 SER A N 1
ATOM 1379 C CA . SER A 1 184 ? 23.376 -13.615 -2.980 1.00 88.38 184 SER A CA 1
ATOM 1380 C C . SER A 1 184 ? 24.201 -13.512 -4.267 1.00 88.38 184 SER A C 1
ATOM 1382 O O . SER A 1 184 ? 24.886 -14.464 -4.636 1.00 88.38 184 SER A O 1
ATOM 1384 N N . GLY A 1 185 ? 24.121 -12.386 -4.985 1.00 89.62 185 GLY A N 1
ATOM 1385 C CA . GLY A 1 185 ? 24.723 -12.212 -6.310 1.00 89.62 185 GLY A CA 1
ATOM 1386 C C . GLY A 1 185 ? 24.034 -13.013 -7.420 1.00 89.62 185 GLY A C 1
ATOM 1387 O O . GLY A 1 185 ? 24.450 -12.929 -8.577 1.00 89.62 185 GLY A O 1
ATOM 1388 N N . LYS A 1 186 ? 22.990 -13.785 -7.087 1.00 92.75 186 LYS A N 1
ATOM 1389 C CA . LYS A 1 186 ? 22.260 -14.640 -8.020 1.00 92.75 186 LYS A CA 1
ATOM 1390 C C . LYS A 1 186 ? 21.549 -13.807 -9.082 1.00 92.75 186 LYS A C 1
ATOM 1392 O O . LYS A 1 186 ? 20.958 -12.770 -8.791 1.00 92.75 186 LYS A O 1
ATOM 1397 N N . GLU A 1 187 ? 21.572 -14.304 -10.310 1.00 96.06 187 GLU A N 1
ATOM 1398 C CA . GLU A 1 187 ? 20.795 -13.745 -11.410 1.00 96.06 187 GLU A CA 1
ATOM 1399 C C . GLU A 1 187 ? 19.304 -14.076 -11.257 1.00 96.06 187 GLU A C 1
ATOM 1401 O O . GLU A 1 187 ? 18.917 -15.221 -11.006 1.00 96.06 187 GLU A O 1
ATOM 1406 N N . ILE A 1 188 ? 18.468 -13.049 -11.393 1.00 94.69 188 ILE A N 1
ATOM 1407 C CA . ILE A 1 188 ? 17.013 -13.108 -11.269 1.00 94.69 188 ILE A CA 1
ATOM 1408 C C . ILE A 1 188 ? 16.415 -12.523 -12.544 1.00 94.69 188 ILE A C 1
ATOM 1410 O O . ILE A 1 188 ? 16.715 -11.386 -12.905 1.00 94.69 188 ILE A O 1
ATOM 1414 N N . ASP A 1 189 ? 15.528 -13.265 -13.203 1.00 95.69 189 ASP A N 1
ATOM 1415 C CA . ASP A 1 189 ? 14.666 -12.682 -14.229 1.00 95.69 189 ASP A CA 1
ATOM 1416 C C . ASP A 1 189 ? 13.635 -11.772 -13.555 1.00 95.69 189 ASP A C 1
ATOM 1418 O O . ASP A 1 189 ? 12.718 -12.230 -12.868 1.00 95.69 189 ASP A O 1
ATOM 1422 N N . ALA A 1 190 ? 13.799 -10.459 -13.730 1.00 94.50 190 ALA A N 1
ATOM 1423 C CA . ALA A 1 190 ? 12.897 -9.484 -13.136 1.00 94.50 190 ALA A CA 1
ATOM 1424 C C . ALA A 1 190 ? 11.501 -9.503 -13.784 1.00 94.50 190 ALA A C 1
ATOM 1426 O O . ALA A 1 190 ? 10.568 -8.913 -13.228 1.00 94.50 190 ALA A O 1
ATOM 1427 N N . GLY A 1 191 ? 11.339 -10.175 -14.928 1.00 95.25 191 GLY A N 1
ATOM 1428 C CA . GLY A 1 191 ? 10.098 -10.282 -15.681 1.00 95.25 191 GLY A CA 1
ATOM 1429 C C . GLY A 1 191 ? 9.706 -8.978 -16.374 1.00 95.25 191 GLY A C 1
ATOM 1430 O O . GLY A 1 191 ? 10.529 -8.098 -16.630 1.00 95.25 191 GLY A O 1
ATOM 1431 N N . ARG A 1 192 ? 8.419 -8.841 -16.702 1.00 94.50 192 ARG A N 1
ATOM 1432 C CA . ARG A 1 192 ? 7.861 -7.630 -17.324 1.00 94.50 192 ARG A CA 1
ATOM 1433 C C . ARG A 1 192 ? 7.479 -6.605 -16.259 1.00 94.50 192 ARG A C 1
ATOM 1435 O O . ARG A 1 192 ? 6.905 -6.965 -15.229 1.00 94.50 192 ARG A O 1
ATOM 1442 N N . LEU A 1 193 ? 7.781 -5.330 -16.500 1.00 94.00 193 LEU A N 1
ATOM 1443 C CA . LEU A 1 193 ? 7.598 -4.266 -15.514 1.00 94.00 193 LEU A CA 1
ATOM 1444 C C . LEU A 1 193 ? 6.139 -4.178 -15.037 1.00 94.00 193 LEU A C 1
ATOM 1446 O O . LEU A 1 193 ? 5.232 -4.010 -15.855 1.00 94.00 193 LEU A O 1
ATOM 1450 N N . LEU A 1 194 ? 5.932 -4.261 -13.719 1.00 94.69 194 LEU A N 1
ATOM 1451 C CA . LEU A 1 194 ? 4.639 -4.152 -13.024 1.00 94.69 194 LEU A CA 1
ATOM 1452 C C . LEU A 1 194 ? 3.549 -5.130 -13.509 1.00 94.69 194 LEU A C 1
ATOM 1454 O O . LEU A 1 194 ? 2.350 -4.883 -13.351 1.00 94.69 194 LEU A O 1
ATOM 1458 N N . THR A 1 195 ? 3.966 -6.244 -14.115 1.00 95.50 195 THR A N 1
ATOM 1459 C CA . THR A 1 195 ? 3.082 -7.303 -14.616 1.00 95.50 195 THR A CA 1
ATOM 1460 C C . THR A 1 195 ? 2.862 -8.370 -13.547 1.00 95.50 195 THR A C 1
ATOM 1462 O O . THR A 1 195 ? 3.790 -8.765 -12.842 1.00 95.50 195 THR A O 1
ATOM 1465 N N . ARG A 1 196 ? 1.632 -8.880 -13.442 1.00 94.81 196 ARG A N 1
ATOM 1466 C CA . ARG A 1 196 ? 1.276 -9.932 -12.481 1.00 94.81 196 ARG A CA 1
ATOM 1467 C C . ARG A 1 196 ? 2.179 -11.161 -12.639 1.00 94.81 196 ARG A C 1
ATOM 1469 O O . ARG A 1 196 ? 2.380 -11.641 -13.751 1.00 94.81 196 ARG A O 1
ATOM 1476 N N . GLY A 1 197 ? 2.702 -11.664 -11.522 1.00 94.69 197 GLY A N 1
ATOM 1477 C CA . GLY A 1 197 ? 3.603 -12.821 -11.484 1.00 94.69 197 GLY A CA 1
ATOM 1478 C C . GLY A 1 197 ? 5.063 -12.523 -11.844 1.00 94.69 197 GLY A C 1
ATOM 1479 O O . GLY A 1 197 ? 5.896 -13.416 -11.742 1.00 94.69 197 GLY A O 1
ATOM 1480 N N . ALA A 1 198 ? 5.403 -11.292 -12.241 1.00 96.75 198 ALA A N 1
ATOM 1481 C CA . ALA A 1 198 ? 6.794 -10.901 -12.433 1.00 96.75 198 ALA A CA 1
ATOM 1482 C C . ALA A 1 198 ? 7.472 -10.627 -11.084 1.00 96.75 198 ALA A C 1
ATOM 1484 O O . ALA A 1 198 ? 6.873 -10.010 -10.204 1.00 96.75 198 ALA A O 1
ATOM 1485 N N . TRP A 1 199 ? 8.751 -10.986 -10.954 1.00 96.62 199 TRP A N 1
ATOM 1486 C CA . TRP A 1 199 ? 9.514 -10.784 -9.717 1.00 96.62 199 TRP A CA 1
ATOM 1487 C C . TRP A 1 199 ? 9.514 -9.325 -9.242 1.00 96.62 199 TRP A C 1
ATOM 1489 O O . TRP A 1 199 ? 9.339 -9.045 -8.058 1.00 96.62 199 TRP A O 1
ATOM 1499 N N . ASN A 1 200 ? 9.641 -8.367 -10.169 1.00 95.69 200 ASN A N 1
ATOM 1500 C CA . ASN A 1 200 ? 9.606 -6.942 -9.827 1.00 95.69 200 ASN A CA 1
ATOM 1501 C C . ASN A 1 200 ? 8.267 -6.499 -9.201 1.00 95.69 200 ASN A C 1
ATOM 1503 O O . ASN A 1 200 ? 8.225 -5.498 -8.486 1.00 95.69 200 ASN A O 1
ATOM 1507 N N . SER A 1 201 ? 7.190 -7.236 -9.485 1.00 95.94 201 SER A N 1
ATOM 1508 C CA . SER A 1 201 ? 5.842 -7.000 -8.964 1.00 95.94 201 SER A CA 1
ATOM 1509 C C . SER A 1 201 ? 5.522 -7.850 -7.734 1.00 95.94 201 SER A C 1
ATOM 1511 O O . SER A 1 201 ? 4.442 -7.709 -7.164 1.00 95.94 201 SER A O 1
ATOM 1513 N N . ASP A 1 202 ? 6.431 -8.723 -7.317 1.00 96.94 202 ASP A N 1
ATOM 1514 C CA . ASP A 1 202 ? 6.281 -9.473 -6.079 1.00 96.94 202 ASP A CA 1
ATOM 1515 C C . ASP A 1 202 ? 6.588 -8.583 -4.863 1.00 96.94 202 ASP A C 1
ATOM 1517 O O . ASP A 1 202 ? 7.219 -7.521 -4.993 1.00 96.94 202 ASP A O 1
ATOM 1521 N N . LEU A 1 203 ? 6.121 -9.000 -3.687 1.00 97.44 203 LEU A N 1
ATOM 1522 C CA . LEU A 1 203 ? 6.379 -8.301 -2.432 1.00 97.44 203 LEU A CA 1
ATOM 1523 C C . LEU A 1 203 ? 7.879 -8.311 -2.115 1.00 97.44 203 LEU A C 1
ATOM 1525 O O . LEU A 1 203 ? 8.599 -9.270 -2.389 1.00 97.44 203 LEU A O 1
ATOM 1529 N N . TYR A 1 204 ? 8.359 -7.204 -1.557 1.00 96.88 204 TYR A N 1
ATOM 1530 C CA . TYR A 1 204 ? 9.753 -7.079 -1.151 1.00 96.88 204 TYR A CA 1
ATOM 1531 C C . TYR A 1 204 ? 9.988 -7.808 0.184 1.00 96.88 204 TYR A C 1
ATOM 1533 O O . TYR A 1 204 ? 9.212 -7.596 1.122 1.00 96.88 204 TYR A O 1
ATOM 1541 N N . PRO A 1 205 ? 11.052 -8.620 0.320 1.00 95.31 205 PRO A N 1
ATOM 1542 C CA . PRO A 1 205 ? 11.327 -9.334 1.562 1.00 95.31 205 PRO A CA 1
ATOM 1543 C C . PRO A 1 205 ? 11.453 -8.416 2.791 1.00 95.31 205 PRO A C 1
ATOM 1545 O O . PRO A 1 205 ? 12.012 -7.320 2.686 1.00 95.31 205 PRO A O 1
ATOM 1548 N N . PRO A 1 206 ? 10.964 -8.844 3.973 1.00 97.25 206 PRO A N 1
ATOM 1549 C CA . PRO A 1 206 ? 10.384 -10.161 4.275 1.00 97.25 206 PRO A CA 1
ATOM 1550 C C . PRO A 1 206 ? 8.859 -10.244 4.051 1.00 97.25 206 PRO A C 1
ATOM 1552 O O . PRO A 1 206 ? 8.206 -11.164 4.541 1.00 97.25 206 PRO A O 1
ATOM 1555 N N . LEU A 1 207 ? 8.252 -9.256 3.385 1.00 98.19 207 LEU A N 1
ATOM 1556 C CA . LEU A 1 207 ? 6.793 -9.159 3.276 1.00 98.19 207 LEU A CA 1
ATOM 1557 C C . LEU A 1 207 ? 6.176 -10.264 2.410 1.00 98.19 207 LEU A C 1
ATOM 1559 O O . LEU A 1 207 ? 5.005 -10.588 2.585 1.00 98.19 207 LEU A O 1
ATOM 1563 N N . ASP A 1 208 ? 6.954 -10.856 1.507 1.00 96.81 208 ASP A N 1
ATOM 1564 C CA . ASP A 1 208 ? 6.555 -11.994 0.681 1.00 96.81 208 ASP A CA 1
ATOM 1565 C C . ASP A 1 208 ? 6.251 -13.244 1.521 1.00 96.81 208 ASP A C 1
ATOM 1567 O O . ASP A 1 208 ? 5.204 -13.869 1.335 1.00 96.81 208 ASP A O 1
ATOM 1571 N N . GLU A 1 209 ? 7.112 -13.582 2.487 1.00 98.12 209 GLU A N 1
ATOM 1572 C CA . GLU A 1 209 ? 6.861 -14.685 3.422 1.00 98.12 209 GLU A CA 1
ATOM 1573 C C . GLU A 1 209 ? 5.695 -14.352 4.355 1.00 98.12 209 GLU A C 1
ATOM 1575 O O . GLU A 1 209 ? 4.788 -15.162 4.531 1.00 98.12 209 GLU A O 1
ATOM 1580 N N . ILE A 1 210 ? 5.654 -13.122 4.875 1.00 98.50 210 ILE A N 1
ATOM 1581 C CA . ILE A 1 210 ? 4.576 -12.674 5.765 1.00 98.50 210 ILE A CA 1
ATOM 1582 C C . ILE A 1 210 ? 3.207 -12.783 5.077 1.00 98.50 210 ILE A C 1
ATOM 1584 O O . ILE A 1 210 ? 2.238 -13.234 5.693 1.00 98.50 210 ILE A O 1
ATOM 1588 N N . TYR A 1 211 ? 3.107 -12.410 3.799 1.00 98.31 211 TYR A N 1
ATOM 1589 C CA . TYR A 1 211 ? 1.891 -12.618 3.016 1.00 98.31 211 TYR A CA 1
ATOM 1590 C C . TYR A 1 211 ? 1.602 -14.107 2.784 1.00 98.31 211 TYR A C 1
ATOM 1592 O O . TYR A 1 211 ? 0.454 -14.547 2.884 1.00 98.31 211 TYR A O 1
ATOM 1600 N N . ARG A 1 212 ? 2.622 -14.913 2.476 1.00 98.12 212 ARG A N 1
ATOM 1601 C CA . ARG A 1 212 ? 2.461 -16.354 2.240 1.00 98.12 212 ARG A CA 1
ATOM 1602 C C . ARG A 1 212 ? 1.923 -17.083 3.470 1.00 98.12 212 ARG A C 1
ATOM 1604 O O . ARG A 1 212 ? 1.082 -17.969 3.329 1.00 98.12 212 ARG A O 1
ATOM 1611 N N . GLU A 1 213 ? 2.365 -16.698 4.657 1.00 97.81 213 GLU A N 1
ATOM 1612 C CA . GLU A 1 213 ? 1.818 -17.175 5.927 1.00 97.81 213 GLU A CA 1
ATOM 1613 C C . GLU A 1 213 ? 0.413 -16.604 6.171 1.00 97.81 213 GLU A C 1
ATOM 1615 O O . GLU A 1 213 ? -0.531 -17.353 6.435 1.00 97.81 213 GLU A O 1
ATOM 1620 N N . GLY A 1 214 ? 0.246 -15.287 6.007 1.00 98.00 214 GLY A N 1
ATOM 1621 C CA . GLY A 1 214 ? -1.011 -14.569 6.232 1.00 98.00 214 GLY A CA 1
ATOM 1622 C C . GLY A 1 214 ? -2.172 -15.033 5.345 1.00 98.00 214 GLY A C 1
ATOM 1623 O O . GLY A 1 214 ? -3.317 -15.117 5.788 1.00 98.00 214 GLY A O 1
ATOM 1624 N N . SER A 1 215 ? -1.893 -15.394 4.096 1.00 97.56 215 SER A N 1
ATOM 1625 C CA . SER A 1 215 ? -2.883 -15.899 3.132 1.00 9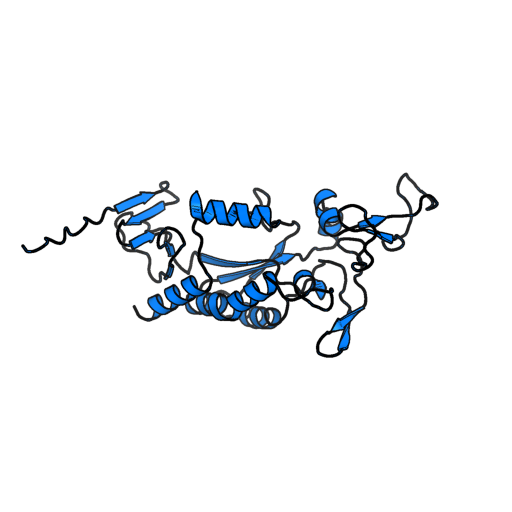7.56 215 SER A CA 1
ATOM 1626 C C . SER A 1 215 ? -3.408 -17.295 3.479 1.00 97.56 215 SER A C 1
ATOM 1628 O O . SER A 1 215 ? -4.472 -17.683 3.001 1.00 97.56 215 SER A O 1
ATOM 1630 N N . ARG A 1 216 ? -2.704 -18.041 4.340 1.00 97.62 216 ARG A N 1
ATOM 1631 C CA . ARG A 1 216 ? -3.096 -19.385 4.797 1.00 97.62 216 ARG A CA 1
ATOM 1632 C C . ARG A 1 216 ? -3.772 -19.388 6.167 1.00 97.62 216 ARG A C 1
ATOM 1634 O O . ARG A 1 216 ? -4.072 -20.461 6.689 1.00 97.62 216 ARG A O 1
ATOM 1641 N N . LEU A 1 217 ? -4.001 -18.221 6.772 1.00 96.19 217 LEU A N 1
ATOM 1642 C CA . LEU A 1 217 ? -4.674 -18.140 8.067 1.00 96.19 217 LEU A CA 1
ATOM 1643 C C . LEU A 1 217 ? -6.093 -18.710 7.975 1.00 96.19 217 LEU A C 1
ATOM 1645 O O . LEU A 1 217 ? -6.863 -18.368 7.078 1.00 96.19 217 LEU A O 1
ATOM 1649 N N . ALA A 1 218 ? -6.460 -19.542 8.952 1.00 94.75 218 ALA A N 1
ATOM 1650 C CA . ALA A 1 218 ? -7.782 -20.165 9.011 1.00 94.75 218 ALA A CA 1
ATOM 1651 C C . ALA A 1 218 ? -8.916 -19.135 9.168 1.00 94.75 218 ALA A C 1
ATOM 1653 O O . ALA A 1 218 ? -10.013 -19.321 8.645 1.00 94.75 218 ALA A O 1
ATOM 1654 N N . ALA A 1 219 ? -8.645 -18.036 9.875 1.00 92.31 219 ALA A N 1
ATOM 1655 C CA . ALA A 1 219 ? -9.573 -16.934 10.067 1.00 92.31 219 ALA A CA 1
ATOM 1656 C C . ALA A 1 219 ? -8.992 -15.658 9.461 1.00 92.31 219 ALA A C 1
ATOM 1658 O O . ALA A 1 219 ? -7.860 -15.282 9.753 1.00 92.31 219 ALA A O 1
ATOM 1659 N N . ARG A 1 220 ? -9.804 -14.980 8.642 1.00 92.50 220 ARG A N 1
ATOM 1660 C CA . ARG A 1 220 ? -9.452 -13.720 7.968 1.00 92.50 220 ARG A CA 1
ATOM 1661 C C . ARG A 1 220 ? -8.088 -13.773 7.260 1.00 92.50 220 ARG A C 1
ATOM 1663 O O . ARG A 1 220 ? -7.236 -12.936 7.557 1.00 92.50 220 ARG A O 1
ATOM 1670 N N . PRO A 1 221 ? -7.907 -14.704 6.303 1.00 97.31 221 PRO A N 1
ATOM 1671 C CA . PRO A 1 221 ? -6.692 -14.742 5.508 1.00 97.31 221 PRO A CA 1
ATOM 1672 C C . PRO A 1 221 ? -6.476 -13.416 4.792 1.00 97.31 221 PRO A C 1
ATOM 1674 O O . PRO A 1 221 ? -7.432 -12.677 4.497 1.00 97.31 221 PRO A O 1
ATOM 1677 N N . ASP A 1 222 ? -5.208 -13.156 4.514 1.00 98.06 222 ASP A N 1
ATOM 1678 C CA . ASP A 1 222 ? -4.799 -12.023 3.707 1.00 98.06 222 ASP A CA 1
ATOM 1679 C C . ASP A 1 222 ? -5.338 -12.095 2.304 1.00 98.06 222 ASP A C 1
ATOM 1681 O O . ASP A 1 222 ? -5.425 -13.161 1.695 1.00 98.06 222 ASP A O 1
ATOM 1685 N N . VAL A 1 223 ? -5.625 -10.915 1.772 1.00 96.50 223 VAL A N 1
ATOM 1686 C CA . VAL A 1 223 ? -6.079 -10.766 0.400 1.00 96.50 223 VAL A CA 1
ATOM 1687 C C . VAL A 1 223 ? -5.076 -9.909 -0.345 1.00 96.50 223 VAL A C 1
ATOM 1689 O O . VAL A 1 223 ? -4.720 -8.824 0.109 1.00 96.50 223 VAL A O 1
ATOM 1692 N N . TRP A 1 224 ? -4.634 -10.399 -1.499 1.00 95.12 224 TRP A N 1
ATOM 1693 C CA . TRP A 1 224 ? -3.856 -9.605 -2.437 1.00 95.12 224 TRP A CA 1
ATOM 1694 C C . TRP A 1 224 ? -4.790 -9.042 -3.501 1.00 95.12 224 TRP A C 1
ATOM 1696 O O . TRP A 1 224 ? -5.451 -9.788 -4.221 1.00 95.12 224 TRP A O 1
ATOM 1706 N N . ILE A 1 225 ? -4.854 -7.718 -3.585 1.00 92.12 225 ILE A N 1
ATOM 1707 C CA . ILE A 1 225 ? -5.596 -6.980 -4.599 1.00 92.12 225 ILE A CA 1
ATOM 1708 C C . ILE A 1 225 ? -4.599 -6.292 -5.532 1.00 92.12 225 ILE A C 1
ATOM 1710 O O . ILE A 1 225 ? -3.721 -5.541 -5.103 1.00 92.12 225 ILE A O 1
ATOM 1714 N N . HIS A 1 226 ? -4.750 -6.532 -6.833 1.00 90.88 226 HIS A N 1
ATOM 1715 C CA . HIS A 1 226 ? -3.951 -5.855 -7.845 1.00 90.88 226 HIS A CA 1
ATOM 1716 C C . HIS A 1 226 ? -4.650 -4.588 -8.328 1.00 90.88 226 HIS A C 1
ATOM 1718 O O . HIS A 1 226 ? -5.805 -4.633 -8.751 1.00 90.88 226 HIS A O 1
ATOM 1724 N N . LYS A 1 227 ? -3.931 -3.465 -8.304 1.00 85.31 227 LYS A N 1
ATOM 1725 C CA . LYS A 1 227 ? -4.384 -2.194 -8.871 1.00 85.31 227 LYS A CA 1
ATOM 1726 C C . LYS A 1 227 ? -3.754 -1.917 -10.225 1.00 85.31 227 LYS A C 1
ATOM 1728 O O . LYS A 1 227 ? -2.610 -2.286 -10.494 1.00 85.31 227 LYS A O 1
ATOM 1733 N N . ASN A 1 228 ? -4.506 -1.188 -11.045 1.00 81.75 228 ASN A N 1
ATOM 1734 C CA . ASN A 1 228 ? -4.119 -0.807 -12.399 1.00 81.75 228 ASN A CA 1
ATOM 1735 C C . ASN A 1 228 ? -3.946 0.708 -12.601 1.00 81.75 228 ASN A C 1
ATOM 1737 O O . ASN A 1 228 ? -3.904 1.204 -13.732 1.00 81.75 228 ASN A O 1
ATOM 1741 N N . ARG A 1 229 ? -3.850 1.459 -11.502 1.00 79.38 229 ARG A N 1
ATOM 1742 C CA . ARG A 1 229 ? -3.526 2.888 -11.475 1.00 79.38 229 ARG A CA 1
ATOM 1743 C C . ARG A 1 229 ? -2.585 3.190 -10.313 1.00 79.38 229 ARG A C 1
ATOM 1745 O O . ARG A 1 229 ? -2.380 2.366 -9.422 1.00 79.38 229 ARG A O 1
ATOM 1752 N N . MET A 1 230 ? -2.042 4.412 -10.321 1.00 75.12 230 MET A N 1
ATOM 1753 C CA . MET A 1 230 ? -1.224 4.951 -9.222 1.00 75.12 230 MET A CA 1
ATOM 1754 C C . MET A 1 230 ? -1.945 4.773 -7.884 1.00 75.12 230 MET A C 1
ATOM 1756 O O . MET A 1 230 ? -1.392 4.224 -6.939 1.00 75.12 230 MET A O 1
ATOM 1760 N N . SER A 1 231 ? -3.218 5.148 -7.874 1.00 72.81 231 SER A N 1
ATOM 1761 C CA . SER A 1 231 ? -4.175 4.930 -6.798 1.00 72.81 231 SER A CA 1
ATOM 1762 C C . SER A 1 231 ? -4.831 3.551 -6.938 1.00 72.81 231 SER A C 1
ATOM 1764 O O . SER A 1 231 ? -5.207 3.166 -8.044 1.00 72.81 231 SER A O 1
ATOM 1766 N N . GLY A 1 232 ? -5.059 2.823 -5.841 1.00 58.78 232 GLY A N 1
ATOM 1767 C CA . GLY A 1 232 ? -5.801 1.546 -5.886 1.00 58.78 232 GLY A CA 1
ATOM 1768 C C . GLY A 1 232 ? -7.292 1.666 -6.192 1.00 58.78 232 GLY A C 1
ATOM 1769 O O . GLY A 1 232 ? -8.057 0.734 -5.980 1.00 58.78 232 GLY A O 1
ATOM 1770 N N . MET A 1 233 ? -7.727 2.869 -6.559 1.00 60.41 233 MET A N 1
ATOM 1771 C CA . MET A 1 233 ? -8.770 3.463 -5.771 1.00 60.41 233 MET A CA 1
ATOM 1772 C C . MET A 1 233 ? -9.326 4.810 -6.362 1.00 60.41 233 MET A C 1
ATOM 1774 O O . MET A 1 233 ? -9.588 5.808 -5.685 1.00 60.41 233 MET A O 1
ATOM 1778 N N . TRP A 1 234 ? -9.441 4.882 -7.679 1.00 50.59 234 TRP A N 1
ATOM 1779 C CA . TRP A 1 234 ? -9.467 6.110 -8.479 1.00 50.59 234 TRP A CA 1
ATOM 1780 C C . TRP A 1 234 ? -10.819 6.454 -9.154 1.00 50.59 234 TRP A C 1
ATOM 1782 O O . TRP A 1 234 ? -10.864 7.305 -10.039 1.00 50.59 234 TRP A O 1
ATOM 1792 N N . GLY A 1 235 ? -11.925 5.818 -8.766 1.00 50.53 235 GLY A N 1
ATOM 1793 C CA . GLY A 1 235 ? -13.256 5.952 -9.379 1.00 50.53 235 GLY A CA 1
ATOM 1794 C C . GLY A 1 235 ? -14.346 5.130 -8.676 1.00 50.53 235 GLY A C 1
ATOM 1795 O O . GLY A 1 235 ? -14.042 4.261 -7.870 1.00 50.53 235 GLY A O 1
ATOM 1796 N N . ALA A 1 236 ? -15.625 5.366 -8.996 1.00 45.50 236 ALA A N 1
ATOM 1797 C CA . ALA A 1 236 ? -16.794 4.804 -8.287 1.00 45.50 236 ALA A CA 1
ATOM 1798 C C . ALA A 1 236 ? -16.902 3.261 -8.269 1.00 45.50 236 ALA A C 1
ATOM 1800 O O . ALA A 1 236 ? -17.716 2.706 -7.539 1.00 45.50 236 ALA A O 1
ATOM 1801 N N . ARG A 1 237 ? -16.092 2.566 -9.078 1.00 55.94 237 ARG A N 1
ATOM 1802 C CA . ARG A 1 237 ? -15.954 1.097 -9.091 1.00 55.94 237 ARG A CA 1
ATOM 1803 C C . ARG A 1 237 ? -14.588 0.621 -8.577 1.00 55.94 237 ARG A C 1
ATOM 1805 O O . ARG A 1 237 ? -14.165 -0.484 -8.884 1.00 55.94 237 ARG A O 1
ATOM 1812 N N . THR A 1 238 ? -13.869 1.477 -7.862 1.00 51.59 238 THR A N 1
ATOM 1813 C CA . THR A 1 238 ? -12.530 1.211 -7.320 1.00 51.59 238 THR A CA 1
ATOM 1814 C C . THR A 1 238 ? -12.438 1.795 -5.913 1.00 51.59 238 THR A C 1
ATOM 1816 O O . THR A 1 238 ? -13.079 2.797 -5.607 1.00 51.59 238 THR A O 1
ATOM 1819 N N . GLU A 1 239 ? -11.645 1.197 -5.040 1.00 41.41 239 GLU A N 1
ATOM 1820 C CA . GLU A 1 239 ? -11.870 1.349 -3.601 1.00 41.41 239 GLU A CA 1
ATOM 1821 C C . GLU A 1 239 ? -10.901 2.312 -2.866 1.00 41.41 239 GLU A C 1
ATOM 1823 O O . GLU A 1 239 ? -10.203 1.794 -2.011 1.00 41.41 239 GLU A O 1
ATOM 1828 N N . SER A 1 240 ? -10.891 3.667 -3.100 1.00 40.28 240 SER A N 1
ATOM 1829 C CA . SER A 1 240 ? -10.285 4.816 -2.256 1.00 40.28 240 SER A CA 1
ATOM 1830 C C . SER A 1 240 ? -8.806 5.500 -2.311 1.00 40.28 240 SER A C 1
ATOM 1832 O O . SER A 1 240 ? -7.942 5.225 -1.510 1.00 40.28 240 SER A O 1
ATOM 1834 N N . THR A 1 241 ? -8.447 6.420 -3.242 1.00 40.38 241 THR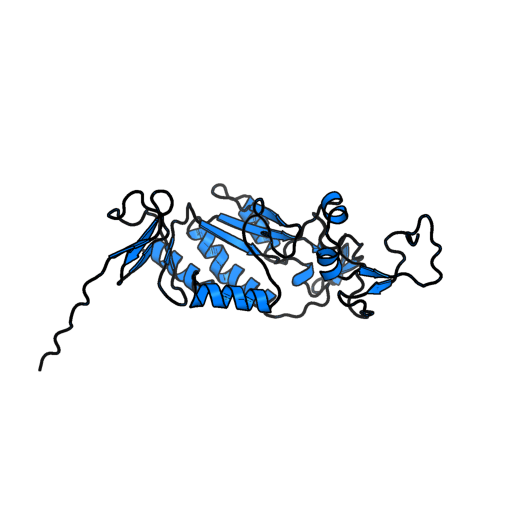 A N 1
ATOM 1835 C CA . THR A 1 241 ? -7.306 7.422 -3.302 1.00 40.38 241 THR A CA 1
ATOM 1836 C C . THR A 1 241 ? -5.765 7.077 -3.417 1.00 40.38 241 THR A C 1
ATOM 1838 O O . THR A 1 241 ? -5.386 5.944 -3.699 1.00 40.38 241 THR A O 1
ATOM 1841 N N . THR A 1 242 ? -4.872 8.107 -3.451 1.00 35.75 242 THR A N 1
ATOM 1842 C CA . THR A 1 242 ? -3.718 8.338 -4.396 1.00 35.75 242 THR A CA 1
ATOM 1843 C C . THR A 1 242 ? -2.313 8.562 -3.763 1.00 35.75 242 THR A C 1
ATOM 1845 O O . THR A 1 242 ? -2.245 8.948 -2.603 1.00 35.75 242 THR A O 1
ATOM 1848 N N . SER A 1 243 ? -1.191 8.470 -4.516 1.00 42.88 243 SER A N 1
ATOM 1849 C CA . SER A 1 243 ? 0.080 9.168 -4.156 1.00 42.88 243 SER A CA 1
ATOM 1850 C C . SER A 1 243 ? 1.016 9.522 -5.343 1.00 42.88 243 SER A C 1
ATOM 1852 O O . SER A 1 243 ? 1.386 8.686 -6.171 1.00 42.88 243 SER A O 1
ATOM 1854 N N . PRO A 1 244 ? 1.352 10.820 -5.492 1.00 54.78 244 PRO A N 1
ATOM 1855 C CA . PRO A 1 244 ? 2.741 11.321 -5.405 1.00 54.78 244 PRO A CA 1
ATOM 1856 C C . PRO A 1 244 ? 3.057 11.905 -4.013 1.00 54.78 244 PRO A C 1
ATOM 1858 O O . PRO A 1 244 ? 2.137 12.079 -3.225 1.00 54.78 244 PRO A O 1
ATOM 1861 N N . LEU A 1 245 ? 4.313 12.277 -3.713 1.00 52.28 245 LEU A N 1
ATOM 1862 C CA . LEU A 1 245 ? 4.727 12.823 -2.398 1.00 52.28 245 LEU A CA 1
ATOM 1863 C C . LEU A 1 245 ? 3.798 13.937 -1.875 1.00 52.28 245 LEU A C 1
ATOM 1865 O O . LEU A 1 245 ? 3.358 13.887 -0.734 1.00 52.28 245 LEU A O 1
ATOM 1869 N N . PHE A 1 246 ? 3.424 14.896 -2.724 1.00 54.75 246 PHE A N 1
ATOM 1870 C CA . PHE A 1 246 ? 2.494 15.965 -2.342 1.00 54.75 246 PHE A CA 1
ATOM 1871 C C . PHE A 1 246 ? 1.073 15.476 -2.075 1.00 54.75 246 PHE A C 1
ATOM 1873 O O . PHE A 1 246 ? 0.358 16.078 -1.286 1.00 54.75 246 PHE A O 1
ATOM 1880 N N . ALA A 1 247 ? 0.646 14.389 -2.712 1.00 58.31 247 ALA A N 1
ATOM 1881 C CA . ALA A 1 247 ? -0.649 13.798 -2.426 1.00 58.31 247 ALA A CA 1
ATOM 1882 C C . ALA A 1 247 ? -0.623 12.950 -1.149 1.00 58.31 247 ALA A C 1
ATOM 1884 O O . ALA A 1 247 ? -1.619 12.957 -0.436 1.00 58.31 247 ALA A O 1
ATOM 1885 N N . GLN A 1 248 ? 0.511 12.316 -0.817 1.00 64.31 248 GLN A N 1
ATOM 1886 C CA . GLN A 1 248 ? 0.738 11.740 0.512 1.00 64.31 248 GLN A CA 1
ATOM 1887 C C . GLN A 1 248 ? 0.678 12.835 1.590 1.00 64.31 248 GLN A C 1
ATOM 1889 O O . GLN A 1 248 ? -0.078 12.731 2.546 1.00 64.31 248 GLN A O 1
ATOM 1894 N N . GLN A 1 249 ? 1.399 13.939 1.395 1.00 72.12 249 GLN A N 1
ATOM 1895 C CA . GLN A 1 249 ? 1.339 15.080 2.311 1.00 72.12 249 GLN A CA 1
ATOM 1896 C C . GLN A 1 249 ? -0.070 15.676 2.385 1.00 72.12 249 GLN A C 1
ATOM 1898 O O . GLN A 1 249 ? -0.515 16.061 3.456 1.00 72.12 249 GLN A O 1
ATOM 1903 N N . CYS A 1 250 ? -0.796 15.732 1.268 1.00 64.25 250 CYS A N 1
ATOM 1904 C CA . CYS A 1 250 ? -2.167 16.229 1.235 1.00 64.25 250 CYS A CA 1
ATOM 1905 C C . CYS A 1 250 ? -3.134 15.293 1.968 1.00 64.25 250 CYS A C 1
ATOM 1907 O O . CYS A 1 250 ? -3.988 15.779 2.704 1.00 64.25 250 CYS A O 1
ATOM 1909 N N . ILE A 1 251 ? -3.018 13.969 1.805 1.00 72.06 251 ILE A N 1
ATOM 1910 C CA . ILE A 1 251 ? -3.873 13.019 2.525 1.00 72.06 251 ILE A CA 1
ATOM 1911 C C . ILE A 1 251 ? -3.530 12.992 4.009 1.00 72.06 251 ILE A C 1
ATOM 1913 O O . ILE A 1 251 ? -4.446 13.019 4.815 1.00 72.06 251 ILE A O 1
ATOM 1917 N N . GLU A 1 252 ? -2.251 13.030 4.382 1.00 75.88 252 GLU A N 1
ATOM 1918 C CA . GLU A 1 252 ? -1.827 13.132 5.781 1.00 75.88 252 GLU A CA 1
ATOM 1919 C C . GLU A 1 252 ? -2.304 14.448 6.397 1.00 75.88 252 GLU A C 1
ATOM 1921 O O . GLU A 1 252 ? -2.877 14.442 7.482 1.00 75.88 252 GLU A O 1
ATOM 1926 N N . PHE A 1 253 ? -2.153 15.567 5.682 1.00 77.94 253 PHE A N 1
ATOM 1927 C CA . PHE A 1 253 ? -2.665 16.864 6.113 1.00 77.94 253 PHE A CA 1
ATOM 1928 C C . PHE A 1 253 ? -4.180 16.821 6.303 1.00 77.94 253 PHE A C 1
ATOM 1930 O O . PHE A 1 253 ? -4.672 17.236 7.347 1.00 77.94 253 PHE A O 1
ATOM 1937 N N . ASN A 1 254 ? -4.925 16.292 5.336 1.00 75.75 254 ASN A N 1
ATOM 1938 C CA . ASN A 1 254 ? -6.378 16.202 5.425 1.00 75.75 254 ASN A CA 1
ATOM 1939 C C . ASN A 1 254 ? -6.837 15.231 6.525 1.00 75.75 254 ASN A C 1
ATOM 1941 O O . ASN A 1 254 ? -7.753 15.531 7.288 1.00 75.75 254 ASN A O 1
ATOM 1945 N N . ALA A 1 255 ? -6.171 14.089 6.665 1.00 79.44 255 ALA A N 1
ATOM 1946 C CA . ALA A 1 255 ? -6.459 13.133 7.721 1.00 79.44 255 ALA A CA 1
ATOM 1947 C C . ALA A 1 255 ? -6.116 13.692 9.107 1.00 79.44 255 ALA A C 1
ATOM 1949 O O . ALA A 1 255 ? -6.790 13.369 10.071 1.00 79.44 255 ALA A O 1
ATOM 1950 N N . ALA A 1 256 ? -5.093 14.535 9.233 1.00 80.38 256 ALA A N 1
ATOM 1951 C CA . ALA A 1 256 ? -4.721 15.119 10.516 1.00 80.38 256 ALA A CA 1
ATOM 1952 C C . ALA A 1 256 ? -5.490 16.407 10.850 1.00 80.38 256 ALA A C 1
ATOM 1954 O O . ALA A 1 256 ? -5.624 16.723 12.026 1.00 80.38 256 ALA A O 1
ATOM 1955 N N . ASN A 1 257 ? -5.972 17.162 9.856 1.00 78.44 257 ASN A N 1
ATOM 1956 C CA . ASN A 1 257 ? -6.470 18.527 10.076 1.00 78.44 257 ASN A CA 1
ATOM 1957 C C . ASN A 1 257 ? -7.898 18.779 9.590 1.00 78.44 257 ASN A C 1
ATOM 1959 O O . ASN A 1 257 ? -8.451 19.825 9.924 1.00 78.44 257 ASN A O 1
ATOM 1963 N N . THR A 1 258 ? -8.491 17.899 8.776 1.00 79.94 258 THR A N 1
ATOM 1964 C CA . THR A 1 258 ? -9.805 18.174 8.175 1.00 79.94 258 THR A CA 1
ATOM 1965 C C . THR A 1 258 ? -10.846 17.114 8.506 1.00 79.94 258 THR A C 1
ATOM 1967 O O . THR A 1 258 ? -11.760 17.400 9.273 1.00 79.94 258 THR A O 1
ATOM 1970 N N . TRP A 1 259 ? -10.749 15.912 7.941 1.00 78.88 259 TRP A N 1
ATOM 1971 C CA . TRP A 1 259 ? -11.861 14.948 7.976 1.00 78.88 259 TRP A CA 1
ATOM 1972 C C . TRP A 1 259 ? -11.491 13.542 8.442 1.00 78.88 259 TRP A C 1
ATOM 1974 O O . TRP A 1 259 ? -12.387 12.730 8.667 1.00 78.88 259 TRP A O 1
ATOM 1984 N N . GLY A 1 260 ? -10.203 13.220 8.532 1.00 84.44 260 GLY A N 1
ATOM 1985 C CA . GLY A 1 260 ? -9.757 11.872 8.871 1.00 84.44 260 GLY A CA 1
ATOM 1986 C C . GLY A 1 260 ? -9.151 11.770 10.262 1.00 84.44 260 GLY A C 1
ATOM 1987 O O . GLY A 1 260 ? -9.331 12.631 11.121 1.00 84.44 260 GLY A O 1
ATOM 1988 N N . PHE A 1 261 ? -8.392 10.692 10.440 1.00 88.56 261 PHE A N 1
ATOM 1989 C CA . PHE A 1 261 ? -7.545 10.485 11.601 1.00 88.56 261 PHE A CA 1
ATOM 1990 C C . PHE A 1 261 ? -6.207 9.921 11.134 1.00 88.56 261 PHE A C 1
ATOM 1992 O O . PHE A 1 261 ? -6.175 8.976 10.344 1.00 88.56 261 PHE A O 1
ATOM 1999 N N . SER A 1 262 ? -5.105 10.487 11.622 1.00 87.62 262 SER A N 1
ATOM 2000 C CA . SER A 1 262 ? -3.760 9.981 11.342 1.00 87.62 262 SER A CA 1
ATOM 2001 C C . SER A 1 262 ? -3.203 9.272 12.569 1.00 87.62 262 SER A C 1
ATOM 2003 O O . SER A 1 262 ? -3.268 9.792 13.681 1.00 87.62 262 SER A O 1
ATOM 2005 N N . THR A 1 263 ? -2.666 8.069 12.388 1.00 90.94 263 THR A N 1
ATOM 2006 C CA . THR A 1 263 ? -2.087 7.265 13.468 1.00 90.94 263 THR A CA 1
ATOM 2007 C C . THR A 1 263 ? -0.797 6.592 13.012 1.00 90.94 263 THR A C 1
ATOM 2009 O O . THR A 1 263 ? -0.531 6.471 11.817 1.00 90.94 263 THR A O 1
ATOM 2012 N N . SER A 1 264 ? 0.017 6.155 13.972 1.00 92.94 264 SER A N 1
ATOM 2013 C CA . SER A 1 264 ? 1.256 5.425 13.707 1.00 92.94 264 SER A CA 1
ATOM 2014 C C . SER A 1 264 ? 1.058 3.915 13.849 1.00 92.94 264 SER A C 1
ATOM 2016 O O . SER A 1 264 ? 0.186 3.447 14.583 1.00 92.94 264 SER A O 1
ATOM 2018 N N . CYS A 1 265 ? 1.935 3.132 13.214 1.00 91.56 265 CYS A N 1
ATOM 2019 C CA . CYS A 1 265 ? 1.965 1.675 13.384 1.00 91.56 265 CYS A CA 1
ATOM 2020 C C . CYS A 1 265 ? 2.129 1.275 14.861 1.00 91.56 265 CYS A C 1
ATOM 2022 O O . CYS A 1 265 ? 1.528 0.305 15.321 1.00 91.56 265 CYS A O 1
ATOM 2024 N N . LYS A 1 266 ? 2.911 2.055 15.617 1.00 94.12 266 LYS A N 1
ATOM 2025 C CA . LYS A 1 266 ? 3.128 1.846 17.048 1.00 94.12 266 LYS A CA 1
ATOM 2026 C C . LYS A 1 266 ? 1.864 2.108 17.870 1.00 94.12 266 LYS A C 1
ATOM 2028 O O . LYS A 1 266 ? 1.530 1.290 18.717 1.00 94.12 266 LYS A O 1
ATOM 2033 N N . ALA A 1 267 ? 1.137 3.188 17.587 1.00 94.12 267 ALA A N 1
ATOM 2034 C CA . ALA A 1 267 ? -0.114 3.504 18.279 1.00 94.12 267 ALA A CA 1
ATOM 2035 C C . ALA A 1 267 ? -1.192 2.430 18.043 1.00 94.12 267 ALA A C 1
ATOM 2037 O O . ALA A 1 267 ? -1.919 2.079 18.973 1.00 94.12 267 ALA A O 1
ATOM 2038 N N . LEU A 1 268 ? -1.258 1.852 16.834 1.00 95.31 268 LEU A N 1
ATOM 2039 C CA . LEU A 1 268 ? -2.086 0.669 16.577 1.00 95.31 268 LEU A CA 1
ATOM 2040 C C . LEU A 1 268 ? -1.658 -0.505 17.472 1.00 95.31 268 LEU A C 1
ATOM 2042 O O . LEU A 1 268 ? -2.501 -1.102 18.137 1.00 95.31 268 LEU A O 1
ATOM 2046 N N . ALA A 1 269 ? -0.361 -0.820 17.522 1.00 95.00 269 ALA A N 1
ATOM 2047 C CA . ALA A 1 269 ? 0.152 -1.916 18.344 1.00 95.00 269 ALA A CA 1
ATOM 2048 C C . ALA A 1 269 ? -0.123 -1.726 19.844 1.00 95.00 269 ALA A C 1
ATOM 2050 O O . ALA A 1 269 ? -0.544 -2.668 20.516 1.00 95.00 269 ALA A O 1
ATOM 2051 N N . GLU A 1 270 ? 0.049 -0.509 20.358 1.00 95.75 270 GLU A N 1
ATOM 2052 C CA . GLU A 1 270 ? -0.262 -0.148 21.744 1.00 95.75 270 GLU A CA 1
ATOM 2053 C C . GLU A 1 270 ? -1.762 -0.304 22.045 1.00 95.75 270 GLU A C 1
ATOM 2055 O O . GLU A 1 270 ? -2.124 -0.895 23.066 1.00 95.75 270 GLU A O 1
ATOM 2060 N N . GLY A 1 271 ? -2.636 0.139 21.134 1.00 93.88 271 GLY A N 1
ATOM 2061 C CA . GLY A 1 271 ? -4.086 -0.031 21.258 1.00 93.88 271 GLY A CA 1
ATOM 2062 C C . GLY A 1 271 ? -4.515 -1.500 21.296 1.00 93.88 271 GLY A C 1
ATOM 2063 O O . GLY A 1 271 ? -5.331 -1.896 22.131 1.00 93.88 271 GLY A O 1
ATOM 2064 N N . VAL A 1 272 ? -3.930 -2.340 20.436 1.00 94.69 272 VAL A N 1
ATOM 2065 C CA . VAL A 1 272 ? -4.212 -3.786 20.418 1.00 94.69 272 VAL A CA 1
ATOM 2066 C C . VAL A 1 272 ? -3.717 -4.465 21.694 1.00 94.69 272 VAL A C 1
ATOM 2068 O O . VAL A 1 272 ? -4.442 -5.269 22.281 1.00 94.69 272 VAL A O 1
ATOM 2071 N N . ALA A 1 273 ? -2.520 -4.115 22.166 1.00 94.25 273 ALA A N 1
ATOM 2072 C CA . ALA A 1 273 ? -1.987 -4.653 23.414 1.00 94.25 273 ALA A CA 1
ATOM 2073 C C . ALA A 1 273 ? -2.852 -4.273 24.629 1.00 94.25 273 ALA A C 1
ATOM 2075 O O . ALA A 1 273 ? -2.964 -5.059 25.569 1.00 94.25 273 ALA A O 1
ATOM 2076 N N . ALA A 1 274 ? -3.471 -3.087 24.624 1.00 92.38 274 ALA A N 1
ATOM 2077 C CA . ALA A 1 274 ? -4.421 -2.678 25.657 1.00 92.38 274 ALA A CA 1
ATOM 2078 C C . ALA A 1 274 ? -5.730 -3.483 25.590 1.00 92.38 274 ALA A C 1
ATOM 2080 O O . ALA A 1 274 ? -6.195 -3.954 26.625 1.00 92.38 274 ALA A O 1
ATOM 2081 N N . MET A 1 275 ? -6.273 -3.711 24.387 1.00 91.56 275 MET A N 1
ATOM 2082 C CA . MET A 1 275 ? -7.476 -4.533 24.181 1.00 91.56 275 MET A CA 1
ATOM 2083 C C . MET A 1 275 ? -7.312 -5.960 24.726 1.00 91.56 275 MET A C 1
ATOM 2085 O O . MET A 1 275 ? -8.256 -6.529 25.255 1.00 91.56 275 MET A O 1
ATOM 2089 N N . GLN A 1 276 ? -6.125 -6.557 24.610 1.00 86.12 276 GLN A N 1
ATOM 2090 C CA . GLN A 1 276 ? -5.881 -7.923 25.095 1.00 86.12 276 GLN A CA 1
ATOM 2091 C C . GLN A 1 276 ? -5.784 -8.034 26.626 1.00 86.12 276 GLN A C 1
ATOM 2093 O O . GLN A 1 276 ? -5.818 -9.143 27.155 1.00 86.12 276 GLN A O 1
ATOM 2098 N N . LYS A 1 277 ? -5.625 -6.908 27.335 1.00 83.19 277 LYS A N 1
ATOM 2099 C CA . LYS A 1 277 ? -5.532 -6.853 28.804 1.00 83.19 277 LYS A CA 1
ATOM 2100 C C . LYS A 1 277 ? -6.869 -6.540 29.484 1.00 83.19 277 LYS A C 1
ATOM 2102 O O . LYS A 1 277 ? -6.945 -6.675 30.703 1.00 83.19 277 LYS A O 1
ATOM 2107 N N . SER A 1 278 ? -7.859 -6.066 28.724 1.00 67.81 278 SER A N 1
ATOM 2108 C CA . SER A 1 278 ? -9.208 -5.715 29.192 1.00 67.81 278 SER A CA 1
ATOM 2109 C C . SER A 1 278 ? -10.163 -6.892 29.095 1.00 67.81 278 SER A C 1
ATOM 2111 O O . SER A 1 278 ? -10.966 -7.061 30.034 1.00 67.81 278 SER A O 1
#

Sequence (278 aa):
MMTTETTMKDYHGVIGNNSDTWLYSLTTGFDLTRPTHPQSSPVKPCVTIQTTTSPVTIDPSKSALVIIDMQNYFLSPAFGRSRGAGHESLDQLVNHAIPAARAAGIRIIWLNWGLTGQEIDDLPPAVSRAFGFEVWSADAKETDGVPTGAKGAGVAVNKHGEMNKVRCYKGIGSPCGIVKDPVSGKEI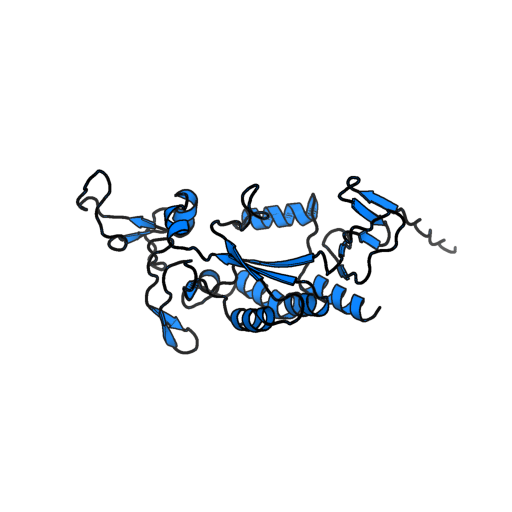DAGRLLTRGAWNSDLYPPLDEIYREGSRLAARPDVWIHKNRMSGMWGARTESTTSPLFAQQCIEFNAANTWGFSTSCKALAEGVAAMQKS

pLDDT: mean 83.73, std 15.48, range [35.75, 98.5]

Radius of gyration: 23.65 Å; chains: 1; bounding box: 54×47×91 Å

InterPro domains:
  IPR000868 Isochorismatase-like domain [PF00857] (63-116)
  IPR036380 Isochorismatase-like superfamily [G3DSA:3.40.50.850] (58-250)
  IPR036380 Isochorismatase-like superfamily [SSF52499] (45-116)
  IPR050272 Isochorismatase-like hydrolase [PTHR43540] (52-239)

Organism: Hortaea werneckii (NCBI:txid91943)

Foldseek 3Di:
DDDPPPPPDWDKDWDDDQVAIWIAIPVQGIERQDDNDNPDDRDPPWFWFDFLAGIYIYQLVVAAAEAEAQFCLADPCLLVDDDDPSVVVVVLCVPFQVVLSVLSLRAYEYEFQADDPVLVVVDDPLFQLQAWAFDADPPQDDDPNDRPDPRPNGFTDHSVRHRDPRQGARTAQGFPAWTARPPPRDTDRQGGHSHHPGRRRAHDPPVNVVLVVQQPDPGNRYHYDHASGQFQADDPVGNHDHDDPVRVVVVQCCQNPNPHTHHGSNSSRVRSVVSVVD

Secondary structure (DSSP, 8-state):
-------PPPPEEEEEETTEEEEEETTTEEE-S--SSTTSPPPSS-EEE--SSS-EEE-GGG-EEEEE--BHHHH-GGGTPPSSHHHHHHHHIIIIIHHHHHHTTPEEEEEEE-B-HHHHHT--HHHHGGG-EEE--TTSPEETTEE---TTSSEEE-TTS-B-SS----STTSB--EEE-TTT--EEE--BTTBTT-GGGSBPTTHHHHHHHHTT-SSS--EEEEESSSSS--STTS-S---SHHHHHHHHHHHHHTSS----HHHHHHHHHHHTT-